Protein AF-A0A914KPR6-F1 (afdb_monomer)

Radius of gyration: 36.71 Å; Cα contacts (8 Å, |Δi|>4): 238; chains: 1; bounding box: 78×102×86 Å

Sequence (301 aa):
MEEINKNRKNERRVVECFDTSHNSSPSKQQTKNNLSINSSHLHKHRPQLLPTFDGILQQLFSLYTRHLLVDFYPLFILLPILLTIFLGFGFIWIEKLTILDAKLLYTPKSAFSWKEEEIFSKLWPIRPNEFVPERTFQWERFVYLIINGREKQGGILPNILEEDYLEQIEFLENDIPSRVVTKLLKGWREEILINKLKLNGTKIEGFGRDGLLRFEDICLNWNGICYRQTGIIQLLKRRHELQSQGIEVTFPRANTRGNPIYLAFNIGGVSTFAPINDTIKASLFSRYSFDFNMDYCISVL

Secondary structure (DSSP, 8-state):
----------------------------------------------------THHHHHHHHHHHIIIIITTTHHHHHHHHHHHHHHHHGGGGG-S-S----HHHHHS-TT-HHHHHHHHHHHHS---TTB--GGG-S----EEEEEEEPPPBTTTBPP-TTSHHHHHHHHHHHHHHHHH-EEEPPHHHHHHHHHHHHHHHSS---STTSSSEEEHHHHB-EETTEEP-SHHHHHHHHTHHHHHHTT---BSSEE--SSSPEEGGGTEES-EE-TTT--BEEE-SEEEEEEEB--SS-----

Organism: Meloidogyne incognita (NCBI:txid6306)

Nearest PDB structures (foldseek):
  7rhr-assembly1_A  TM=3.862E-01  e=3.378E-01  Xenopus calcaratus
  6mg8-assembly1_A  TM=3.285E-01  e=2.133E+00  Mus musculus
  8esc-assembly1_E  TM=1.597E-01  e=7.131E+00  Saccharomyces cerevisiae
  7vvz-assembly1_E  TM=1.823E-01  e=8.628E+00  Saccharomyces cerevisiae S288C
  7yfp-assembly1_D  TM=1.186E-01  e=9.194E+00  Saccharomyces cerevisiae

pLDDT: mean 72.72, std 21.91, range [22.31, 95.5]

Solvent-accessible surface area (backbone atoms only — not comparable to full-atom values): 19251 Å² total; per-residue (Å²): 134,80,88,91,89,86,90,90,86,87,89,79,90,75,87,82,82,82,87,77,91,79,88,79,86,84,84,88,81,90,78,93,79,91,79,93,77,86,83,86,86,75,87,81,75,68,78,78,70,66,92,53,65,59,65,59,50,48,51,50,51,52,49,43,46,64,61,49,48,67,77,35,44,68,56,67,55,48,51,59,53,53,49,50,52,59,61,52,56,58,62,78,74,60,90,70,95,66,81,84,51,61,65,71,70,77,45,63,95,85,43,67,65,61,57,53,48,54,50,42,51,71,78,60,59,87,47,59,50,69,49,46,76,97,78,54,92,80,83,93,47,69,48,76,50,74,49,67,51,73,67,43,96,87,78,47,65,43,54,46,70,40,66,73,48,45,52,52,48,52,49,50,66,56,49,53,51,74,65,40,66,44,75,58,55,73,72,57,51,56,54,50,54,58,54,50,58,72,72,55,86,67,83,90,83,61,84,47,75,86,37,48,44,44,40,85,77,34,36,27,9,42,80,81,42,61,63,69,64,63,68,58,53,52,49,60,71,43,37,66,62,35,42,76,71,75,43,67,54,31,63,57,42,30,71,70,95,63,79,63,44,64,44,60,74,36,42,37,74,67,41,52,51,64,93,82,42,53,37,65,69,40,24,40,30,38,42,47,66,48,46,47,51,61,99,59,84,82,79,86,126

Foldseek 3Di:
DDDDDDDDDDDDDDDDDDDDDDDDDDDDDDDDDDDDDDDDDDDPPPPPPPPDCVVVVVVVVVVCCVPPCVVPVVCVVVVVVVVCVVVVVVVVPPPDPDDPDVCPVPADPPDCVVVVVVVCCVVPPQDLAADDPVPHDDAPDKDKDKDFADADPPRDTDFCLPLVNLVVVLVCLVVVQQPAKDAADPVVVVVVVVVVCVVPVDDPDDDCPVRIDGLLNWARHHNSHHDGCSVVSVCSNCQVVCVVVVQAQFPQWRCPVDDTHGVVQFFAPWDAPPPVGRGTDGTRMTMIMTGTRDPDDPDPD

InterPro domains:
  IPR051697 Patched domain-containing protein [PTHR10796] (53-279)

Structure (mmCIF, N/CA/C/O backbone):
data_AF-A0A914KPR6-F1
#
_entry.id   AF-A0A914KPR6-F1
#
loop_
_atom_site.group_PDB
_atom_site.id
_atom_site.type_symbol
_atom_site.label_atom_id
_atom_site.label_alt_id
_atom_site.label_comp_id
_atom_site.label_asym_id
_atom_site.label_entity_id
_atom_site.label_seq_id
_atom_site.pdbx_PDB_ins_code
_atom_site.Cartn_x
_atom_site.Cartn_y
_atom_site.Cartn_z
_atom_site.occupancy
_atom_site.B_iso_or_equiv
_atom_site.auth_seq_id
_atom_site.auth_comp_id
_atom_site.auth_asym_id
_atom_site.auth_atom_id
_atom_site.pdbx_PDB_model_num
ATOM 1 N N . MET A 1 1 ? -20.931 31.842 -34.841 1.00 38.22 1 MET A N 1
ATOM 2 C CA . MET A 1 1 ? -20.582 32.113 -33.431 1.00 38.22 1 MET A CA 1
ATOM 3 C C . MET A 1 1 ? -19.730 30.944 -32.960 1.00 38.22 1 MET A C 1
ATOM 5 O O . MET A 1 1 ? -20.259 29.992 -32.414 1.00 38.22 1 MET A O 1
ATOM 9 N N . GLU A 1 2 ? -18.488 30.771 -33.394 1.00 30.53 2 GLU A N 1
ATOM 10 C CA . GLU A 1 2 ? -17.344 31.694 -33.374 1.00 30.53 2 GLU A CA 1
ATOM 11 C C . GLU A 1 2 ? -17.004 32.217 -31.970 1.00 30.53 2 GLU A C 1
ATOM 13 O O . GLU A 1 2 ? -17.804 32.916 -31.359 1.00 30.53 2 GLU A O 1
ATOM 18 N N . GLU A 1 3 ? -15.802 31.809 -31.544 1.00 29.91 3 GLU A N 1
ATOM 19 C CA . GLU A 1 3 ? -14.954 32.261 -30.434 1.00 29.91 3 GLU A CA 1
ATOM 20 C C . GLU A 1 3 ? -15.456 32.115 -28.985 1.00 29.91 3 GLU A C 1
ATOM 22 O O . GLU A 1 3 ? -16.403 32.745 -28.538 1.00 29.91 3 GLU A O 1
ATOM 27 N N . ILE A 1 4 ? -14.712 31.349 -28.178 1.00 33.66 4 ILE A N 1
ATOM 28 C CA . ILE A 1 4 ? -13.664 31.889 -27.288 1.00 33.66 4 ILE A CA 1
ATOM 29 C C . ILE A 1 4 ? -12.975 30.694 -26.612 1.00 33.66 4 ILE A C 1
ATOM 31 O O . ILE A 1 4 ? -13.530 30.006 -25.760 1.00 33.66 4 ILE A O 1
ATOM 35 N N . ASN A 1 5 ? -11.730 30.450 -27.016 1.00 32.16 5 ASN A N 1
ATOM 36 C CA . ASN A 1 5 ? -10.823 29.481 -26.417 1.00 32.16 5 ASN A CA 1
ATOM 37 C C . ASN A 1 5 ? -9.488 30.188 -26.158 1.00 32.16 5 ASN A C 1
ATOM 39 O O . ASN A 1 5 ? -8.655 30.279 -27.056 1.00 32.16 5 ASN A O 1
ATOM 43 N N . LYS A 1 6 ? -9.309 30.750 -24.956 1.00 31.14 6 LYS A N 1
ATOM 44 C CA . LYS A 1 6 ? -7.997 31.083 -24.369 1.00 31.14 6 LYS A CA 1
ATOM 45 C C . LYS A 1 6 ? -8.188 31.696 -22.987 1.00 31.14 6 LYS A C 1
ATOM 47 O O . LYS A 1 6 ? -8.696 32.804 -22.885 1.00 31.14 6 LYS A O 1
ATOM 52 N N . ASN A 1 7 ? -7.764 30.986 -21.942 1.00 27.44 7 ASN A N 1
ATOM 53 C CA . ASN A 1 7 ? -6.980 31.525 -20.821 1.00 27.44 7 ASN A CA 1
ATOM 54 C C . ASN A 1 7 ? -6.988 30.550 -19.643 1.00 27.44 7 ASN A C 1
ATOM 56 O O . ASN A 1 7 ? -8.006 30.391 -18.978 1.00 27.44 7 ASN A O 1
ATOM 60 N N . ARG A 1 8 ? -5.820 29.967 -19.354 1.00 28.80 8 ARG A N 1
ATOM 61 C CA . ARG A 1 8 ? -5.141 30.008 -18.042 1.00 28.80 8 ARG A CA 1
ATOM 62 C C . ARG A 1 8 ? -4.048 28.943 -18.005 1.00 28.80 8 ARG A C 1
ATOM 64 O O . ARG A 1 8 ? -4.285 27.777 -17.714 1.00 28.80 8 ARG A O 1
ATOM 71 N N . LYS A 1 9 ? -2.823 29.381 -18.282 1.00 27.12 9 LYS A N 1
ATOM 72 C CA . LYS A 1 9 ? -1.596 28.666 -17.943 1.00 27.12 9 LYS A CA 1
ATOM 73 C C . LYS A 1 9 ? -0.608 29.719 -17.458 1.00 27.12 9 LYS A C 1
ATOM 75 O O . LYS A 1 9 ? -0.157 30.515 -18.272 1.00 27.12 9 LYS A O 1
ATOM 80 N N . ASN A 1 10 ? -0.393 29.773 -16.145 1.00 27.17 10 ASN A N 1
ATOM 81 C CA . ASN A 1 10 ? 0.874 30.080 -15.470 1.00 27.17 10 ASN A CA 1
ATOM 82 C C . ASN A 1 10 ? 0.622 30.650 -14.075 1.00 27.17 10 ASN A C 1
ATOM 84 O O . ASN A 1 10 ? 0.302 31.821 -13.919 1.00 27.17 10 ASN A O 1
ATOM 88 N N . GLU A 1 11 ? 0.872 29.822 -13.068 1.00 28.17 11 GLU A N 1
ATOM 89 C CA . GLU A 1 11 ? 1.274 30.289 -11.748 1.00 28.17 11 GLU A CA 1
ATOM 90 C C . GLU A 1 11 ? 2.247 29.254 -11.173 1.00 28.17 11 GLU A C 1
ATOM 92 O O . GLU A 1 11 ? 1.863 28.172 -10.734 1.00 28.17 11 GLU A O 1
ATOM 97 N N . ARG A 1 12 ? 3.544 29.557 -11.230 1.00 29.41 12 ARG A N 1
ATOM 98 C CA . ARG A 1 12 ? 4.517 29.012 -10.286 1.00 29.41 12 ARG A CA 1
ATOM 99 C C . ARG A 1 12 ? 5.487 30.128 -9.927 1.00 29.41 12 ARG A C 1
ATOM 101 O O . ARG A 1 12 ? 6.308 30.540 -10.740 1.00 29.41 12 ARG A O 1
ATOM 108 N N . ARG A 1 13 ? 5.300 30.621 -8.702 1.00 25.19 13 ARG A N 1
ATOM 109 C CA . ARG A 1 13 ? 6.186 31.520 -7.967 1.00 25.19 13 ARG A CA 1
ATOM 110 C C . ARG A 1 13 ? 7.571 30.889 -7.861 1.00 25.19 13 ARG A C 1
ATOM 112 O O . ARG A 1 13 ? 7.686 29.748 -7.418 1.00 25.19 13 ARG A O 1
ATOM 119 N N . VAL A 1 14 ? 8.596 31.664 -8.181 1.00 30.41 14 VAL A N 1
ATOM 120 C CA . VAL A 1 14 ? 9.920 31.523 -7.579 1.00 30.41 14 VAL A CA 1
ATOM 121 C C . VAL A 1 14 ? 10.205 32.843 -6.877 1.00 30.41 14 VAL A C 1
ATOM 123 O O . VAL A 1 14 ? 9.932 33.913 -7.410 1.00 30.41 14 VAL A O 1
ATOM 126 N N . VAL A 1 15 ? 10.635 32.703 -5.632 1.00 30.23 15 VAL A N 1
ATOM 127 C CA . VAL A 1 15 ? 10.905 33.739 -4.641 1.00 30.23 15 VAL A CA 1
ATOM 128 C C . VAL A 1 15 ? 12.118 34.569 -5.069 1.00 30.23 15 VAL A C 1
ATOM 130 O O . VAL A 1 15 ? 13.176 34.009 -5.347 1.00 30.23 15 VAL A O 1
ATOM 133 N N . GLU A 1 16 ? 11.953 35.891 -5.101 1.00 24.84 16 GLU A N 1
ATOM 134 C CA . GLU A 1 16 ? 13.038 36.876 -5.111 1.00 24.84 16 GLU A CA 1
ATOM 135 C C . GLU A 1 16 ? 13.621 37.048 -3.701 1.00 24.84 16 GLU A C 1
ATOM 137 O O . GLU A 1 16 ? 12.885 37.071 -2.712 1.00 24.84 16 GLU A O 1
ATOM 142 N N . CYS A 1 17 ? 14.935 37.260 -3.622 1.00 26.53 17 CYS A N 1
ATOM 143 C CA . CYS A 1 17 ? 15.569 37.945 -2.500 1.00 26.53 17 CYS A CA 1
ATOM 144 C C . CYS A 1 17 ? 16.011 39.345 -2.959 1.00 26.53 17 CYS A C 1
ATOM 146 O O . CYS A 1 17 ? 16.909 39.461 -3.789 1.00 26.53 17 CYS A O 1
ATOM 148 N N . PHE A 1 18 ? 15.301 40.349 -2.428 1.00 26.41 18 PHE A N 1
ATOM 149 C CA . PHE A 1 18 ? 15.701 41.702 -1.986 1.00 26.41 18 PHE A CA 1
ATOM 150 C C . PHE A 1 18 ? 17.052 42.263 -2.488 1.00 26.41 18 PHE A C 1
ATOM 152 O O . PHE A 1 18 ? 18.101 41.683 -2.225 1.00 26.41 18 PHE A O 1
ATOM 159 N N . ASP A 1 19 ? 17.026 43.355 -3.270 1.00 26.80 19 ASP A N 1
ATOM 160 C CA . ASP A 1 19 ? 17.119 44.790 -2.866 1.00 26.80 19 ASP A CA 1
ATOM 161 C C . ASP A 1 19 ? 18.589 45.270 -2.867 1.00 26.80 19 ASP A C 1
ATOM 163 O O . ASP A 1 19 ? 19.482 44.546 -2.455 1.00 26.80 19 ASP A O 1
ATOM 167 N N . THR A 1 20 ? 18.988 46.441 -3.367 1.00 27.84 20 THR A N 1
ATOM 168 C CA . THR A 1 20 ? 18.330 47.750 -3.456 1.00 27.84 20 THR A CA 1
ATOM 169 C C . THR A 1 20 ? 19.022 48.627 -4.517 1.00 27.84 20 THR A C 1
ATOM 171 O O . THR A 1 20 ? 20.247 48.615 -4.590 1.00 27.84 20 THR A O 1
ATOM 174 N N . SER A 1 21 ? 18.205 49.417 -5.235 1.00 25.38 21 SER A N 1
ATOM 175 C CA . SER A 1 21 ? 18.345 50.862 -5.550 1.00 25.38 21 SER A CA 1
ATOM 176 C C . SER A 1 21 ? 19.636 51.398 -6.230 1.00 25.38 21 SER A C 1
ATOM 178 O O . SER A 1 21 ? 20.745 50.981 -5.951 1.00 25.38 21 SER A O 1
ATOM 180 N N . HIS A 1 22 ? 19.633 52.366 -7.155 1.00 27.25 22 HIS A N 1
ATOM 181 C CA . HIS A 1 22 ? 18.670 53.390 -7.566 1.00 27.25 22 HIS A CA 1
ATOM 182 C C . HIS A 1 22 ? 19.015 53.861 -9.005 1.00 27.25 22 HIS A C 1
ATOM 184 O O . HIS A 1 22 ? 20.189 53.989 -9.338 1.00 27.25 22 HIS A O 1
ATOM 190 N N . ASN A 1 23 ? 17.973 54.121 -9.812 1.00 25.48 23 ASN A N 1
ATOM 191 C CA . ASN A 1 23 ? 17.745 55.211 -10.793 1.00 25.48 23 ASN A CA 1
ATOM 192 C C . ASN A 1 23 ? 18.972 56.009 -11.307 1.00 25.48 23 ASN A C 1
ATOM 194 O O . ASN A 1 23 ? 19.777 56.477 -10.519 1.00 25.48 23 ASN A O 1
ATOM 198 N N . SER A 1 24 ? 19.141 56.338 -12.592 1.00 25.48 24 SER A N 1
ATOM 199 C CA . SER A 1 24 ? 18.170 56.910 -13.540 1.00 25.48 24 SER A CA 1
ATOM 200 C C . SER A 1 24 ? 18.800 57.056 -14.941 1.00 25.48 24 SER A C 1
ATOM 202 O O . SER A 1 24 ? 19.953 57.464 -15.060 1.00 25.48 24 SER A O 1
ATOM 204 N N . SER A 1 25 ? 18.018 56.821 -16.000 1.00 22.38 25 SER A N 1
ATOM 205 C CA . SER A 1 25 ? 18.241 57.331 -17.375 1.00 22.38 25 SER A CA 1
ATOM 206 C C . SER A 1 25 ? 18.148 58.884 -17.422 1.00 22.38 25 SER A C 1
ATOM 208 O O . SER A 1 25 ? 17.818 59.457 -16.384 1.00 22.38 25 SER A O 1
ATOM 210 N N . PRO A 1 26 ? 18.265 59.611 -18.567 1.00 34.97 26 PRO A N 1
ATOM 211 C CA . PRO A 1 26 ? 18.580 59.218 -19.951 1.00 34.97 26 PRO A CA 1
ATOM 212 C C . PRO A 1 26 ? 19.531 60.194 -20.715 1.00 34.97 26 PRO A C 1
ATOM 214 O O . PRO A 1 26 ? 19.924 61.253 -20.242 1.00 34.97 26 PRO A O 1
ATOM 217 N N . SER A 1 27 ? 19.724 59.883 -22.002 1.00 22.31 27 SER A N 1
ATOM 218 C CA . SER A 1 27 ? 19.726 60.820 -23.146 1.00 22.31 27 SER A CA 1
ATOM 219 C C . SER A 1 27 ? 21.049 61.251 -23.811 1.00 22.31 27 SER A C 1
ATOM 221 O O . SER A 1 27 ? 21.967 61.813 -23.231 1.00 22.31 27 SER A O 1
ATOM 223 N N . LYS A 1 28 ? 21.041 60.956 -25.119 1.00 30.98 28 LYS A N 1
ATOM 224 C CA . LYS A 1 28 ? 21.768 61.508 -26.269 1.00 30.98 28 LYS A CA 1
ATOM 225 C C . LYS A 1 28 ? 22.249 62.959 -26.112 1.00 30.98 28 LYS A C 1
ATOM 227 O O . LYS A 1 28 ? 21.432 63.814 -25.800 1.00 30.98 28 LYS A O 1
ATOM 232 N N . GLN A 1 29 ? 23.449 63.252 -26.621 1.00 26.41 29 GLN A N 1
ATOM 233 C CA . GLN A 1 29 ? 23.643 64.243 -27.695 1.00 26.41 29 GLN A CA 1
ATOM 234 C C . GLN A 1 29 ? 25.068 64.205 -28.270 1.00 26.41 29 GLN A C 1
ATOM 236 O O . GLN A 1 29 ? 26.051 63.993 -27.567 1.00 26.41 29 GLN A O 1
ATOM 241 N N . GLN A 1 30 ? 25.137 64.373 -29.591 1.00 32.12 30 GLN A N 1
ATOM 242 C CA . GLN A 1 30 ? 26.346 64.592 -30.378 1.00 32.12 30 GLN A CA 1
ATOM 243 C C . GLN A 1 30 ? 26.930 65.976 -30.087 1.00 32.12 30 GLN A C 1
ATOM 245 O O . GLN A 1 30 ? 26.189 66.949 -30.182 1.00 32.12 30 GLN A O 1
ATOM 250 N N . THR A 1 31 ? 28.257 66.076 -29.964 1.00 26.91 31 THR A N 1
ATOM 251 C CA . THR A 1 31 ? 28.977 67.299 -30.353 1.00 26.91 31 THR A CA 1
ATOM 252 C C . THR A 1 31 ? 30.364 66.942 -30.885 1.00 26.91 31 THR A C 1
ATOM 254 O O . THR A 1 31 ? 31.216 66.425 -30.166 1.00 26.91 31 THR A O 1
ATOM 257 N N . LYS A 1 32 ? 30.585 67.215 -32.177 1.00 34.78 32 LYS A N 1
ATOM 258 C CA . LYS A 1 32 ? 31.918 67.390 -32.769 1.00 34.78 32 LYS A CA 1
ATOM 259 C C . LYS A 1 32 ? 32.578 68.592 -32.100 1.00 34.78 32 LYS A C 1
ATOM 261 O O . LYS A 1 32 ? 31.932 69.625 -32.052 1.00 34.78 32 LYS A O 1
ATOM 266 N N . ASN A 1 33 ? 33.846 68.493 -31.708 1.00 28.58 33 ASN A N 1
ATOM 267 C CA . ASN A 1 33 ? 34.769 69.629 -31.674 1.00 28.58 33 ASN A CA 1
ATOM 268 C C . ASN A 1 33 ? 36.213 69.123 -31.792 1.00 28.58 33 ASN A C 1
ATOM 270 O O . ASN A 1 33 ? 36.625 68.207 -31.086 1.00 28.58 33 ASN A O 1
ATOM 274 N N . ASN A 1 34 ? 36.954 69.725 -32.720 1.00 37.44 34 ASN A N 1
ATOM 275 C CA . ASN A 1 34 ? 38.388 69.535 -32.905 1.00 37.44 34 ASN A CA 1
ATOM 276 C C . ASN A 1 34 ? 39.148 70.321 -31.829 1.00 37.44 34 ASN A C 1
ATOM 278 O O . ASN A 1 34 ? 38.878 71.508 -31.659 1.00 37.44 34 ASN A O 1
ATOM 282 N N . LEU A 1 35 ? 40.156 69.716 -31.198 1.00 28.25 35 LEU A N 1
ATOM 283 C CA . LEU A 1 35 ? 41.286 70.464 -30.648 1.00 28.25 35 LEU A CA 1
ATOM 284 C C . LEU A 1 35 ? 42.554 69.601 -30.664 1.00 28.25 35 LEU A C 1
ATOM 286 O O . LEU A 1 35 ? 42.587 68.492 -30.137 1.00 28.25 35 LEU A O 1
ATOM 290 N N . SER A 1 36 ? 43.588 70.133 -31.303 1.00 35.59 36 SER A N 1
ATOM 291 C CA . SER A 1 36 ? 44.950 69.613 -31.344 1.00 35.59 36 SER A CA 1
ATOM 292 C C . SER A 1 36 ? 45.648 69.794 -29.996 1.00 35.59 36 SER A C 1
ATOM 294 O O . SER A 1 36 ? 45.776 70.932 -29.544 1.00 35.59 36 SER A O 1
ATOM 296 N N . ILE A 1 37 ? 46.191 68.724 -29.410 1.00 31.34 37 ILE A N 1
ATOM 297 C CA . ILE A 1 37 ? 47.282 68.813 -28.430 1.00 31.34 37 ILE A CA 1
ATOM 298 C C . ILE A 1 37 ? 48.311 67.730 -28.755 1.00 31.34 37 ILE A C 1
ATOM 300 O O . ILE A 1 37 ? 48.004 66.541 -28.823 1.00 31.34 37 ILE A O 1
ATOM 304 N N . ASN A 1 38 ? 49.534 68.191 -28.997 1.00 30.81 38 ASN A N 1
ATOM 305 C CA . ASN A 1 38 ? 50.723 67.382 -29.193 1.00 30.81 38 ASN A CA 1
ATOM 306 C C . ASN A 1 38 ? 51.190 66.724 -27.888 1.00 30.81 38 ASN A C 1
ATOM 308 O O . ASN A 1 38 ? 51.070 67.289 -26.807 1.00 30.81 38 ASN A O 1
ATOM 312 N N . SER A 1 39 ? 51.928 65.636 -28.097 1.00 28.61 39 SER A N 1
ATOM 313 C CA . SER A 1 39 ? 53.088 65.203 -27.316 1.00 28.61 39 SER A CA 1
ATOM 314 C C . SER A 1 39 ? 52.883 64.102 -26.271 1.00 28.61 39 SER A C 1
ATOM 316 O O . SER A 1 39 ? 52.355 64.295 -25.184 1.00 28.61 39 SER A O 1
ATOM 318 N N . SER A 1 40 ? 53.518 62.979 -26.623 1.00 34.06 40 SER A N 1
ATOM 319 C CA . SER A 1 40 ? 54.434 62.185 -25.796 1.00 34.06 40 SER A CA 1
ATOM 320 C C . SER A 1 40 ? 53.893 61.369 -24.619 1.00 34.06 40 SER A C 1
ATOM 322 O O . SER A 1 40 ? 53.431 61.893 -23.616 1.00 34.06 40 SER A O 1
ATOM 324 N N . HIS A 1 41 ? 54.201 60.071 -24.716 1.00 39.91 41 HIS A N 1
ATOM 325 C CA . HIS A 1 41 ? 54.388 59.117 -23.623 1.00 39.91 41 HIS A CA 1
ATOM 326 C C . HIS A 1 41 ? 53.138 58.666 -22.857 1.00 39.91 41 HIS A C 1
ATOM 328 O O . HIS A 1 41 ? 52.866 59.098 -21.745 1.00 39.91 41 HIS A O 1
ATOM 334 N N . LEU A 1 42 ? 52.488 57.620 -23.374 1.00 36.69 42 LEU A N 1
ATOM 335 C CA . LEU A 1 42 ? 51.983 56.565 -22.498 1.00 36.69 42 LEU A CA 1
ATOM 336 C C . LEU A 1 42 ? 52.165 55.203 -23.165 1.00 36.69 42 LEU A C 1
ATOM 338 O O . LEU A 1 42 ? 51.670 54.941 -24.261 1.00 36.69 42 LEU A O 1
ATOM 342 N N . HIS A 1 43 ? 52.946 54.365 -22.485 1.00 42.22 43 HIS A N 1
ATOM 343 C 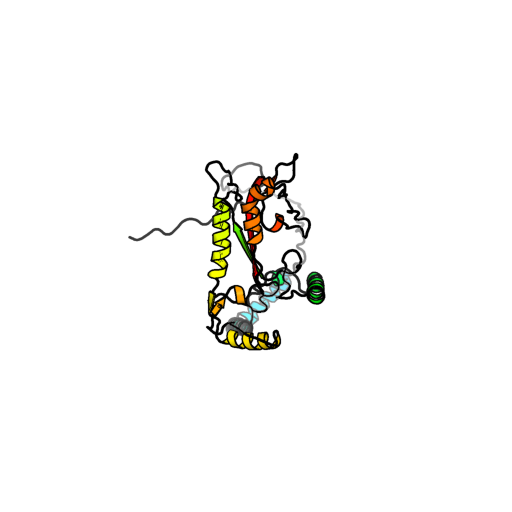CA . HIS A 1 43 ? 53.215 52.970 -22.795 1.00 42.22 43 HIS A CA 1
ATOM 344 C C . HIS A 1 43 ? 51.939 52.252 -23.245 1.00 42.22 43 HIS A C 1
ATOM 346 O O . HIS A 1 43 ? 51.066 51.929 -22.440 1.00 42.22 43 HIS A O 1
ATOM 352 N N . LYS A 1 44 ? 51.858 51.933 -24.539 1.00 40.47 44 LYS A N 1
ATOM 353 C CA . LYS A 1 44 ? 50.880 50.984 -25.067 1.00 40.47 44 LYS A CA 1
ATOM 354 C C . LYS A 1 44 ? 51.342 49.573 -24.710 1.00 40.47 44 LYS A C 1
ATOM 356 O O . LYS A 1 44 ? 51.774 48.816 -25.576 1.00 40.47 44 LYS A O 1
ATOM 361 N N . HIS A 1 45 ? 51.242 49.207 -23.434 1.00 42.69 45 HIS A N 1
ATOM 362 C CA . HIS A 1 45 ? 51.151 47.798 -23.077 1.00 42.69 45 HIS A CA 1
ATOM 363 C C . HIS A 1 45 ? 49.792 47.308 -23.573 1.00 42.69 45 HIS A C 1
ATOM 365 O O . HIS A 1 45 ? 48.778 47.405 -22.889 1.00 42.69 45 HIS A O 1
ATOM 371 N N . ARG A 1 46 ? 49.765 46.806 -24.816 1.00 46.53 46 ARG A N 1
ATOM 372 C CA . ARG A 1 46 ? 48.735 45.842 -25.198 1.00 46.53 46 ARG A CA 1
ATOM 373 C C . ARG A 1 46 ? 48.836 44.706 -24.176 1.00 46.53 46 ARG A C 1
ATOM 375 O O . ARG A 1 46 ? 49.941 44.169 -24.051 1.00 46.53 46 ARG A O 1
ATOM 382 N N . PRO A 1 47 ? 47.763 44.337 -23.452 1.00 48.41 47 PRO A N 1
ATOM 383 C CA . PRO A 1 47 ? 47.771 43.050 -22.782 1.00 48.41 47 PRO A CA 1
ATOM 384 C C . PRO A 1 47 ? 48.075 42.028 -23.874 1.00 48.41 47 PRO A C 1
ATOM 386 O O . PRO A 1 47 ? 47.424 42.018 -24.923 1.00 48.41 47 PRO A O 1
ATOM 389 N N . GLN A 1 48 ? 49.160 41.282 -23.689 1.00 54.94 48 GLN A N 1
ATOM 390 C CA . GLN A 1 48 ? 49.506 40.178 -24.563 1.00 54.94 48 GLN A CA 1
ATOM 391 C C . GLN A 1 48 ? 48.344 39.199 -24.447 1.00 54.94 48 GLN A C 1
ATOM 393 O O . GLN A 1 48 ? 48.211 38.491 -23.452 1.00 54.94 48 GLN A O 1
ATOM 398 N N . LEU A 1 49 ? 47.439 39.262 -25.424 1.00 59.69 49 LEU A N 1
ATOM 399 C CA . LEU A 1 49 ? 46.414 38.258 -25.615 1.00 59.69 49 LEU A CA 1
ATOM 400 C C . LEU A 1 49 ? 47.189 36.946 -25.719 1.00 59.69 49 LEU A C 1
ATOM 402 O O . LEU A 1 49 ? 48.063 36.830 -26.583 1.00 59.69 49 LEU A O 1
ATOM 406 N N . LEU A 1 50 ? 46.946 36.038 -24.768 1.00 60.72 50 LEU A N 1
ATOM 407 C CA . LEU A 1 50 ? 47.506 34.685 -24.742 1.00 60.72 50 LEU A CA 1
ATOM 408 C C . LEU A 1 50 ? 47.551 34.142 -26.178 1.00 60.72 50 LEU A C 1
ATOM 410 O O . LEU A 1 50 ? 46.598 34.427 -26.912 1.00 60.72 50 LEU A O 1
ATOM 414 N N . PRO A 1 51 ? 48.608 33.413 -26.600 1.00 60.62 51 PRO A N 1
ATOM 415 C CA . PRO A 1 51 ? 48.661 32.818 -27.931 1.00 60.62 51 PRO A CA 1
ATOM 416 C C . PRO A 1 51 ? 47.415 31.956 -28.088 1.00 60.62 51 PRO A C 1
ATOM 418 O O . PRO A 1 51 ? 47.281 30.876 -27.517 1.00 60.62 51 PRO A O 1
ATOM 421 N N . THR A 1 52 ? 46.433 32.532 -28.757 1.00 66.50 52 THR A N 1
ATOM 422 C CA . THR A 1 52 ? 45.078 32.026 -28.791 1.00 66.50 52 THR A CA 1
ATOM 423 C C . THR A 1 52 ? 45.095 31.003 -29.905 1.00 66.50 52 THR A C 1
ATOM 425 O O . THR A 1 52 ? 45.568 31.276 -31.013 1.00 66.50 52 THR A O 1
ATOM 428 N N . PHE A 1 53 ? 44.611 29.797 -29.608 1.00 73.81 53 PHE A N 1
ATOM 429 C CA . PHE A 1 53 ? 44.457 28.730 -30.601 1.00 73.81 53 PHE A CA 1
ATOM 430 C C . PHE A 1 53 ? 43.650 29.185 -31.830 1.00 73.81 53 PHE A C 1
ATOM 432 O O . PHE A 1 53 ? 43.706 28.529 -32.867 1.00 73.81 53 PHE A O 1
ATOM 439 N N . ASP A 1 54 ? 42.965 30.326 -31.735 1.00 76.44 54 ASP A N 1
ATOM 440 C CA . ASP A 1 54 ? 42.272 31.058 -32.789 1.00 76.44 54 ASP A CA 1
ATOM 441 C C . ASP A 1 54 ? 43.045 31.136 -34.103 1.00 76.44 54 ASP A C 1
ATOM 443 O O . ASP A 1 54 ? 42.451 30.904 -35.147 1.00 76.44 54 ASP A O 1
ATOM 447 N N . GLY A 1 55 ? 44.358 31.390 -34.093 1.00 78.31 55 GLY A N 1
ATOM 448 C CA . GLY A 1 55 ? 45.129 31.463 -35.342 1.00 78.31 55 GLY A CA 1
ATOM 449 C C . GLY A 1 55 ? 45.207 30.119 -36.077 1.00 78.31 55 GLY A C 1
ATOM 450 O O . GLY A 1 55 ? 45.048 30.052 -37.296 1.00 78.31 55 GLY A O 1
ATOM 451 N N . ILE A 1 56 ? 45.394 29.033 -35.323 1.00 83.00 56 ILE A N 1
ATOM 452 C CA . ILE A 1 56 ? 45.481 27.663 -35.851 1.00 83.00 56 ILE A CA 1
ATOM 453 C C . ILE A 1 56 ? 44.089 27.181 -36.269 1.00 83.00 56 ILE A C 1
ATOM 455 O O . ILE A 1 56 ? 43.918 26.641 -37.359 1.00 83.00 56 ILE A O 1
ATOM 459 N N . LEU A 1 57 ? 43.076 27.434 -35.439 1.00 85.81 57 LEU A N 1
ATOM 460 C CA . LEU A 1 57 ? 41.677 27.141 -35.745 1.00 85.81 57 LEU A CA 1
ATOM 461 C C . LEU A 1 57 ? 41.211 27.902 -36.988 1.00 85.81 57 LEU A C 1
ATOM 463 O O . LEU A 1 57 ? 40.587 27.309 -37.859 1.00 85.81 57 LEU A O 1
ATOM 467 N N . GLN A 1 58 ? 41.561 29.181 -37.130 1.00 85.44 58 GLN A N 1
ATOM 468 C CA . GLN A 1 58 ? 41.225 29.985 -38.304 1.00 85.44 58 GLN A CA 1
ATOM 469 C C . GLN A 1 58 ? 41.878 29.430 -39.571 1.00 85.44 58 GLN A C 1
ATOM 471 O O . GLN A 1 58 ? 41.234 29.376 -40.618 1.00 85.44 58 GLN A O 1
ATOM 476 N N . GLN A 1 59 ? 43.130 28.980 -39.498 1.00 83.44 59 GLN A N 1
ATOM 477 C CA . GLN A 1 59 ? 43.793 28.324 -40.627 1.00 83.44 59 GLN A CA 1
ATOM 478 C C . GLN A 1 59 ? 43.133 26.985 -40.975 1.00 83.44 59 GLN A C 1
ATOM 480 O O . GLN A 1 59 ? 42.868 26.727 -42.145 1.00 83.44 59 GLN A O 1
ATOM 485 N N . LEU A 1 60 ? 42.776 26.172 -39.979 1.00 85.31 60 LEU A N 1
ATOM 486 C CA . LEU A 1 60 ? 42.083 24.900 -40.195 1.00 85.31 60 LEU A CA 1
ATOM 487 C C . LEU A 1 60 ? 40.678 25.093 -40.773 1.00 85.31 60 LEU A C 1
ATOM 489 O O . LEU A 1 60 ? 40.322 24.427 -41.741 1.00 85.31 60 LEU A O 1
ATOM 493 N N . PHE A 1 61 ? 39.894 26.029 -40.238 1.00 87.44 61 PHE A N 1
ATOM 494 C CA . PHE A 1 61 ? 38.554 26.324 -40.741 1.00 87.44 61 PHE A CA 1
ATOM 495 C C . PHE A 1 61 ? 38.584 26.997 -42.109 1.00 87.44 61 PHE A C 1
ATOM 497 O O . PHE A 1 61 ? 37.748 26.682 -42.954 1.00 87.44 61 PHE A O 1
ATOM 504 N N . SER A 1 62 ? 39.535 27.897 -42.368 1.00 84.31 62 SER A N 1
ATOM 505 C CA . SER A 1 62 ? 39.696 28.494 -43.701 1.00 84.31 62 SER A CA 1
ATOM 506 C C . SER A 1 62 ? 40.144 27.467 -44.744 1.00 84.31 62 SER A C 1
ATOM 508 O O . SER A 1 62 ? 39.659 27.498 -45.871 1.00 84.31 62 SER A O 1
ATOM 510 N N . LEU A 1 63 ? 40.994 26.505 -44.375 1.00 81.69 63 LEU A N 1
ATOM 511 C CA . LEU A 1 63 ? 41.383 25.397 -45.249 1.00 81.69 63 LEU A CA 1
ATOM 512 C C . LEU A 1 63 ? 40.218 24.423 -45.486 1.00 81.69 63 LEU A C 1
ATOM 514 O O . LEU A 1 63 ? 39.937 24.071 -46.631 1.00 81.69 63 LEU A O 1
ATOM 518 N N . TYR A 1 64 ? 39.489 24.062 -44.428 1.00 82.12 64 TYR A N 1
ATOM 519 C CA . TYR A 1 64 ? 38.280 23.238 -44.487 1.00 82.12 64 TYR A CA 1
ATOM 520 C C . TYR A 1 64 ? 37.200 23.860 -45.380 1.00 82.12 64 TYR A C 1
ATOM 522 O O . TYR A 1 64 ? 36.673 23.207 -46.277 1.00 82.12 64 TYR A O 1
ATOM 530 N N . THR A 1 65 ? 36.897 25.144 -45.186 1.00 82.25 65 THR A N 1
ATOM 531 C CA . THR A 1 65 ? 35.888 25.846 -45.992 1.00 82.25 65 THR A CA 1
ATOM 532 C C . THR A 1 65 ? 36.326 26.006 -47.441 1.00 82.25 65 THR A C 1
ATOM 534 O O . THR A 1 65 ? 35.520 25.779 -48.339 1.00 82.25 65 THR A O 1
ATOM 537 N N . ARG A 1 66 ? 37.599 26.337 -47.688 1.00 79.44 66 ARG A N 1
ATOM 538 C CA . ARG A 1 66 ? 38.098 26.578 -49.043 1.00 79.44 66 ARG A CA 1
ATOM 539 C C . ARG A 1 66 ? 38.206 25.309 -49.891 1.00 79.44 66 ARG A C 1
ATOM 541 O O . ARG A 1 66 ? 37.948 25.410 -51.078 1.00 79.44 66 ARG A O 1
ATOM 548 N N . HIS A 1 67 ? 38.602 24.167 -49.320 1.00 74.38 67 HIS A N 1
ATOM 549 C CA . HIS A 1 67 ? 38.819 22.921 -50.082 1.00 74.38 67 HIS A CA 1
ATOM 550 C C . HIS A 1 67 ? 37.704 21.877 -49.923 1.00 74.38 67 HIS A C 1
ATOM 552 O O . HIS A 1 67 ? 37.446 21.121 -50.850 1.00 74.38 67 HIS A O 1
ATOM 558 N N . LEU A 1 68 ? 37.052 21.782 -48.759 1.00 69.88 68 LEU A N 1
ATOM 559 C CA . LEU A 1 68 ? 36.065 20.723 -48.504 1.00 69.88 68 LEU A CA 1
ATOM 560 C C . LEU A 1 68 ? 34.625 21.200 -48.737 1.00 69.88 68 LEU A C 1
ATOM 562 O O . LEU A 1 68 ? 33.811 20.461 -49.280 1.00 69.88 68 LEU A O 1
ATOM 566 N N . LEU A 1 69 ? 34.299 22.430 -48.326 1.00 72.56 69 LEU A N 1
ATOM 567 C CA . LEU A 1 69 ? 32.919 22.928 -48.351 1.00 72.56 69 LEU A CA 1
ATOM 568 C C . LEU A 1 69 ? 32.479 23.416 -49.741 1.00 72.56 69 LEU A C 1
ATOM 570 O O . LEU A 1 69 ? 31.337 23.193 -50.134 1.00 72.56 69 LEU A O 1
ATOM 574 N N . VAL A 1 70 ? 33.373 24.094 -50.468 1.00 69.50 70 VAL A N 1
ATOM 575 C CA . VAL A 1 70 ? 33.069 24.687 -51.782 1.00 69.50 70 VAL A CA 1
ATOM 576 C C . VAL A 1 70 ? 33.126 23.638 -52.895 1.00 69.50 70 VAL A C 1
ATOM 578 O O . VAL A 1 70 ? 32.188 23.547 -53.683 1.00 69.50 70 VAL A O 1
ATOM 581 N N . ASP A 1 71 ? 34.167 22.802 -52.918 1.00 74.06 71 ASP A N 1
ATOM 582 C CA . ASP A 1 71 ? 34.382 21.834 -54.004 1.00 74.06 71 ASP A CA 1
ATOM 583 C C . ASP A 1 71 ? 33.526 20.558 -53.853 1.00 74.06 71 ASP A C 1
ATOM 585 O O . ASP A 1 71 ? 33.141 19.945 -54.848 1.00 74.06 71 ASP A O 1
ATOM 589 N N . PHE A 1 72 ? 33.157 20.177 -52.619 1.00 76.00 72 PHE A N 1
ATOM 590 C CA . PHE A 1 72 ? 32.371 18.967 -52.313 1.00 76.00 72 PHE A CA 1
ATOM 591 C C . PHE A 1 72 ? 31.042 19.264 -51.595 1.00 76.00 72 PHE A C 1
ATOM 593 O O . PHE A 1 72 ? 30.546 18.452 -50.809 1.00 76.00 72 PHE A O 1
ATOM 600 N N . TYR A 1 73 ? 30.415 20.403 -51.906 1.00 77.81 73 TYR A N 1
ATOM 601 C CA . TYR A 1 73 ? 29.114 20.819 -51.364 1.00 77.81 73 TYR A CA 1
ATOM 602 C C . TYR A 1 73 ? 28.020 19.721 -51.326 1.00 77.81 73 TYR A C 1
ATOM 604 O O . TYR A 1 73 ? 27.397 19.547 -50.275 1.00 77.81 73 TYR A O 1
ATOM 612 N N . PRO A 1 74 ? 27.776 18.921 -52.392 1.00 81.25 74 PRO A N 1
ATOM 613 C CA . PRO A 1 74 ? 26.752 17.874 -52.336 1.00 81.25 74 PRO A CA 1
ATOM 614 C C . PRO A 1 74 ? 27.107 16.734 -51.371 1.00 81.25 74 PRO A C 1
ATOM 616 O O . PRO A 1 74 ? 26.216 16.192 -50.719 1.00 81.25 74 PRO A O 1
ATOM 619 N N . LEU A 1 75 ? 28.392 16.395 -51.223 1.00 83.81 75 LEU A N 1
ATOM 620 C CA . LEU A 1 75 ? 28.852 15.390 -50.259 1.00 83.81 75 LEU A CA 1
ATOM 621 C C . LEU A 1 75 ? 28.618 15.879 -48.823 1.00 83.81 75 LEU A C 1
ATOM 623 O O . LEU A 1 75 ? 28.176 15.109 -47.976 1.00 83.81 75 LEU A O 1
ATOM 627 N N . PHE A 1 76 ? 28.853 17.169 -48.569 1.00 84.12 76 PHE A N 1
ATOM 628 C CA . PHE A 1 76 ? 28.639 17.793 -47.263 1.00 8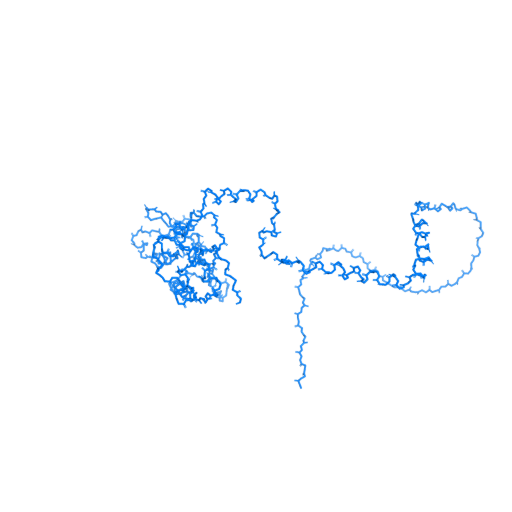4.12 76 PHE A CA 1
ATOM 629 C C . PHE A 1 76 ? 27.167 17.786 -46.821 1.00 84.12 76 PHE A C 1
ATOM 631 O O . PHE A 1 76 ? 26.899 17.752 -45.625 1.00 84.12 76 PHE A O 1
ATOM 638 N N . ILE A 1 77 ? 26.213 17.770 -47.758 1.00 86.81 77 ILE A N 1
ATOM 639 C CA . ILE A 1 77 ? 24.775 17.662 -47.454 1.00 86.81 77 ILE A CA 1
ATOM 640 C C . ILE A 1 77 ? 24.327 16.201 -47.377 1.00 86.81 77 ILE A C 1
ATOM 642 O O . ILE A 1 77 ? 23.612 15.819 -46.452 1.00 86.81 77 ILE A O 1
ATOM 646 N N . LEU A 1 78 ? 24.746 15.365 -48.329 1.00 91.12 78 LEU A N 1
ATOM 647 C CA . LEU A 1 78 ? 24.315 13.968 -48.393 1.00 91.12 78 LEU A CA 1
ATOM 648 C C . LEU A 1 78 ? 24.876 13.130 -47.243 1.00 91.12 78 LEU A C 1
ATOM 650 O O . LEU A 1 78 ? 24.168 12.279 -46.711 1.00 91.12 78 LEU A O 1
ATOM 654 N N . LEU A 1 79 ? 26.117 13.380 -46.830 1.00 90.75 79 LEU A N 1
ATOM 655 C CA . LEU A 1 79 ? 26.781 12.626 -45.770 1.00 90.75 79 LEU A CA 1
ATOM 656 C C . LEU A 1 79 ? 26.071 12.731 -44.409 1.00 90.75 79 LEU A C 1
ATOM 658 O O . LEU A 1 79 ? 25.777 11.679 -43.843 1.00 90.75 79 LEU A O 1
ATOM 662 N N . PRO A 1 80 ? 25.741 13.920 -43.863 1.00 92.81 80 PRO A N 1
ATOM 663 C CA . PRO A 1 80 ? 25.012 14.004 -42.602 1.00 92.81 80 PRO A CA 1
ATOM 664 C C . PRO A 1 80 ? 23.587 13.455 -42.712 1.00 92.81 80 PRO A C 1
ATOM 666 O O . PRO A 1 80 ? 23.110 12.883 -41.742 1.00 92.81 80 PRO A O 1
ATOM 669 N N . ILE A 1 81 ? 22.920 13.555 -43.870 1.00 94.81 81 ILE A N 1
ATOM 670 C CA . ILE A 1 81 ? 21.586 12.957 -44.074 1.00 94.81 81 ILE A CA 1
ATOM 671 C C . ILE A 1 81 ? 21.667 11.426 -44.068 1.00 94.81 81 ILE A C 1
ATOM 673 O O . ILE A 1 81 ? 20.868 10.751 -43.427 1.00 94.81 81 ILE A O 1
ATOM 677 N N . LEU A 1 82 ? 22.648 10.854 -44.760 1.00 95.19 82 LEU A N 1
ATOM 678 C CA . LEU A 1 82 ? 22.830 9.407 -44.790 1.00 95.19 82 LEU A CA 1
ATOM 679 C C . LEU A 1 82 ? 23.275 8.879 -43.420 1.00 95.19 82 LEU A C 1
ATOM 681 O O . LEU A 1 82 ? 22.810 7.830 -42.982 1.00 95.19 82 LEU A O 1
ATOM 685 N N . LEU A 1 83 ? 24.104 9.645 -42.708 1.00 94.88 83 LEU A N 1
ATOM 686 C CA . LEU A 1 83 ? 24.517 9.344 -41.342 1.00 94.88 83 LEU A CA 1
ATOM 687 C C . LEU A 1 83 ? 23.343 9.417 -40.356 1.00 94.88 83 LEU A C 1
ATOM 689 O O . LEU A 1 83 ? 23.231 8.547 -39.496 1.00 94.88 83 LEU A O 1
ATOM 693 N N . THR A 1 84 ? 22.446 10.402 -40.473 1.00 95.38 84 THR A N 1
ATOM 694 C CA . THR A 1 84 ? 21.264 10.496 -39.600 1.00 95.38 84 THR A CA 1
ATOM 695 C C . THR A 1 84 ? 20.268 9.379 -39.878 1.00 95.38 84 THR A C 1
ATOM 697 O O . THR A 1 84 ? 19.718 8.832 -38.928 1.00 95.38 84 THR A O 1
ATOM 700 N N . ILE A 1 85 ? 20.077 8.980 -41.139 1.00 95.50 85 ILE A N 1
ATOM 701 C CA . ILE A 1 85 ? 19.250 7.816 -41.496 1.00 95.50 85 ILE A CA 1
ATOM 702 C C . ILE A 1 85 ? 19.869 6.530 -40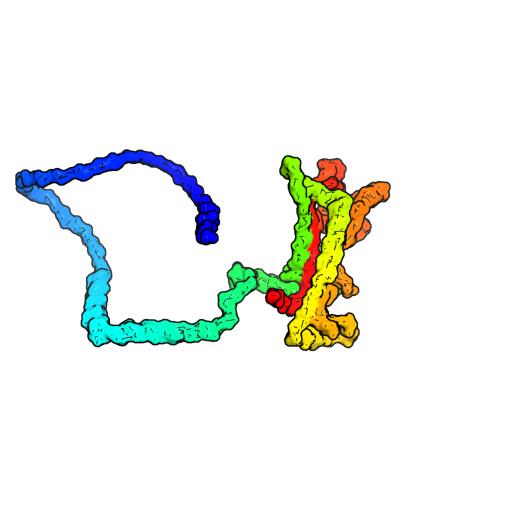.936 1.00 95.50 85 ILE A C 1
ATOM 704 O O . ILE A 1 85 ? 19.168 5.729 -40.319 1.00 95.50 85 ILE A O 1
ATOM 708 N N . PHE A 1 86 ? 21.182 6.349 -41.096 1.00 95.44 86 PHE A N 1
ATOM 709 C CA . PHE A 1 86 ? 21.899 5.180 -40.589 1.00 95.44 86 PHE A CA 1
ATOM 710 C C . PHE A 1 86 ? 21.831 5.078 -39.058 1.00 95.44 86 PHE A C 1
ATOM 712 O O . PHE A 1 86 ? 21.492 4.025 -38.525 1.00 95.44 86 PHE A O 1
ATOM 719 N N . LEU A 1 87 ? 22.084 6.176 -38.340 1.00 93.81 87 LEU A N 1
ATOM 720 C CA . LEU A 1 87 ? 21.966 6.219 -36.878 1.00 93.81 87 LEU A CA 1
ATOM 721 C C . LEU A 1 87 ? 20.502 6.115 -36.418 1.00 93.81 87 LEU A C 1
ATOM 723 O O . LEU A 1 87 ? 20.222 5.512 -35.384 1.00 93.81 87 LEU A O 1
ATOM 727 N N . GLY A 1 88 ? 19.563 6.646 -37.205 1.00 94.06 88 GLY A N 1
ATOM 728 C CA . GLY A 1 88 ? 18.125 6.560 -36.960 1.00 94.06 88 GLY A CA 1
ATOM 729 C C . GLY A 1 88 ? 17.573 5.138 -37.080 1.00 94.06 88 GLY A C 1
ATOM 730 O O . GLY A 1 88 ? 16.641 4.781 -36.362 1.00 94.06 88 GLY A O 1
ATOM 731 N N . PHE A 1 89 ? 18.185 4.288 -37.909 1.00 94.62 89 PHE A N 1
ATOM 732 C CA . PHE A 1 89 ? 17.813 2.875 -38.026 1.00 94.62 89 PHE A CA 1
ATOM 733 C C . PHE A 1 89 ? 17.935 2.121 -36.689 1.00 94.62 89 PHE A C 1
ATOM 735 O O . PHE A 1 89 ? 17.164 1.201 -36.423 1.00 94.62 89 PHE A O 1
ATOM 742 N N . GLY A 1 90 ? 18.834 2.559 -35.797 1.00 90.31 90 GLY A N 1
ATOM 743 C CA . GLY A 1 90 ? 19.002 1.980 -34.462 1.00 90.31 90 GLY A CA 1
ATOM 744 C C . GLY A 1 90 ? 17.751 2.057 -33.577 1.00 90.31 90 GLY A C 1
ATOM 745 O O . GLY A 1 90 ? 17.573 1.210 -32.704 1.00 90.31 90 GLY A O 1
ATOM 746 N N . PHE A 1 91 ? 16.837 3.003 -33.831 1.00 89.56 91 PHE A N 1
ATOM 747 C CA . PHE A 1 91 ? 15.578 3.098 -33.084 1.00 89.56 91 PHE A CA 1
ATOM 748 C C . PHE A 1 91 ? 14.620 1.933 -33.358 1.00 89.56 91 PHE A C 1
ATOM 750 O O . PHE A 1 91 ? 13.746 1.679 -32.538 1.00 89.56 91 PHE A O 1
ATOM 757 N N . ILE A 1 92 ? 14.782 1.185 -34.455 1.00 88.69 92 ILE A N 1
ATOM 758 C CA . ILE A 1 92 ? 13.943 0.007 -34.739 1.00 88.69 92 ILE A CA 1
ATOM 759 C C . ILE A 1 92 ? 14.196 -1.115 -33.717 1.00 88.69 92 ILE A C 1
ATOM 761 O O . ILE A 1 92 ? 13.293 -1.894 -33.426 1.00 88.69 92 ILE A O 1
ATOM 765 N N . TRP A 1 93 ? 15.392 -1.177 -33.122 1.00 87.19 93 TRP A N 1
ATOM 766 C CA . TRP A 1 93 ? 15.766 -2.211 -32.147 1.00 87.19 93 TRP A CA 1
ATOM 767 C C . TRP A 1 93 ? 15.535 -1.782 -30.687 1.00 87.19 93 TRP A C 1
ATOM 769 O O . TRP A 1 93 ? 15.941 -2.466 -29.750 1.00 87.19 93 TRP A O 1
ATOM 779 N N . ILE A 1 94 ? 14.894 -0.640 -30.434 1.00 84.75 94 ILE A N 1
ATOM 780 C CA . ILE A 1 94 ? 14.647 -0.221 -29.053 1.00 84.75 94 ILE A CA 1
ATOM 781 C C . ILE A 1 94 ? 13.365 -0.879 -28.516 1.00 84.75 94 ILE A C 1
ATOM 783 O O . ILE A 1 94 ? 12.250 -0.425 -28.743 1.00 84.75 94 ILE A O 1
ATOM 787 N N . GLU A 1 95 ? 13.516 -1.989 -27.792 1.00 77.62 95 GLU A N 1
ATOM 788 C CA . GLU A 1 95 ? 12.374 -2.762 -27.269 1.00 77.62 95 GLU A CA 1
ATOM 789 C C . GLU A 1 95 ? 11.632 -2.058 -26.118 1.00 77.62 95 GLU A C 1
ATOM 791 O O . GLU A 1 95 ? 10.445 -2.296 -25.898 1.00 77.62 95 GLU A O 1
ATOM 796 N N . LYS A 1 96 ? 12.320 -1.203 -25.346 1.00 76.06 96 LYS A N 1
ATOM 797 C CA . LYS A 1 96 ? 11.771 -0.554 -24.143 1.00 76.06 96 LYS A CA 1
ATOM 798 C C . LYS A 1 96 ? 12.229 0.901 -24.056 1.00 76.06 96 LYS A C 1
ATOM 800 O O . LYS A 1 96 ? 13.330 1.172 -23.589 1.00 76.06 96 LYS A O 1
ATOM 805 N N . LEU A 1 97 ? 11.382 1.841 -24.480 1.00 64.69 97 LEU A N 1
ATOM 806 C CA . LEU A 1 97 ? 11.676 3.280 -24.372 1.00 64.69 97 LEU A CA 1
ATOM 807 C C . LEU A 1 97 ? 11.457 3.824 -22.954 1.00 64.69 97 LEU A C 1
ATOM 809 O O . LEU A 1 97 ? 12.046 4.832 -22.576 1.00 64.69 97 LEU A O 1
ATOM 813 N N . THR A 1 98 ? 10.615 3.162 -22.163 1.00 68.62 98 THR A N 1
ATOM 814 C CA . THR A 1 98 ? 10.264 3.597 -20.811 1.00 68.62 98 THR A CA 1
ATOM 815 C C . THR A 1 98 ? 10.302 2.408 -19.871 1.00 68.62 98 THR A C 1
ATOM 817 O O . THR A 1 98 ? 9.530 1.461 -20.017 1.00 68.62 98 THR A O 1
ATOM 820 N N . ILE A 1 99 ? 11.194 2.454 -18.888 1.00 72.56 99 ILE A N 1
ATOM 821 C CA . ILE A 1 99 ? 11.095 1.589 -17.716 1.00 72.56 99 ILE A CA 1
ATOM 822 C C . ILE A 1 99 ? 9.963 2.182 -16.866 1.00 72.56 99 ILE A C 1
ATOM 824 O O . ILE A 1 99 ? 10.130 3.260 -16.305 1.00 72.56 99 ILE A O 1
ATOM 828 N N . LEU A 1 100 ? 8.794 1.527 -16.831 1.00 77.19 100 LEU A N 1
ATOM 829 C CA . LEU A 1 100 ? 7.655 1.977 -16.009 1.00 77.19 100 LEU A CA 1
ATOM 830 C C . LEU A 1 100 ? 7.864 1.696 -14.515 1.00 77.19 100 LEU A C 1
ATOM 832 O O . LEU A 1 100 ? 7.140 2.228 -13.678 1.00 77.19 100 LEU A O 1
ATOM 836 N N . ASP A 1 101 ? 8.849 0.867 -14.180 1.00 79.25 101 ASP A N 1
ATOM 837 C CA . ASP A 1 101 ? 9.200 0.596 -12.799 1.00 79.25 101 ASP A CA 1
ATOM 838 C C . ASP A 1 101 ? 10.061 1.733 -12.232 1.00 79.25 101 ASP A C 1
ATOM 840 O O . ASP A 1 101 ? 11.250 1.872 -12.539 1.00 79.25 101 ASP A O 1
ATOM 844 N N . ALA A 1 102 ? 9.441 2.541 -11.373 1.00 85.44 102 ALA A N 1
ATOM 845 C CA . ALA A 1 102 ? 10.103 3.629 -10.670 1.00 85.44 102 ALA A CA 1
ATOM 846 C C . ALA A 1 102 ? 11.306 3.136 -9.848 1.00 85.44 102 ALA A C 1
ATOM 848 O O . ALA A 1 102 ? 12.305 3.845 -9.735 1.00 85.44 102 ALA A O 1
ATOM 849 N N . LYS A 1 103 ? 11.262 1.913 -9.311 1.00 85.94 103 LYS A N 1
ATOM 850 C CA . LYS A 1 103 ? 12.352 1.362 -8.502 1.00 85.94 103 LYS A CA 1
ATOM 851 C C . LYS A 1 103 ? 13.624 1.180 -9.322 1.00 85.94 103 LYS A C 1
ATOM 853 O O . LYS A 1 103 ? 14.693 1.607 -8.888 1.00 85.94 103 LYS A O 1
ATOM 858 N N . LEU A 1 104 ? 13.494 0.612 -10.522 1.00 86.88 104 LEU A N 1
ATOM 859 C CA . LEU A 1 104 ? 14.591 0.462 -11.480 1.00 86.88 104 LEU A CA 1
ATOM 860 C C . LEU A 1 104 ? 15.089 1.809 -12.021 1.00 86.88 104 LEU A C 1
ATOM 862 O O . LEU A 1 104 ? 16.253 1.913 -12.403 1.00 86.88 104 LEU A O 1
ATOM 866 N N . LEU A 1 105 ? 14.228 2.833 -12.052 1.00 89.25 105 LEU A N 1
ATOM 867 C CA . LEU A 1 105 ? 14.598 4.177 -12.495 1.00 89.25 105 LEU A CA 1
ATOM 868 C C . LEU A 1 105 ? 15.415 4.941 -11.443 1.00 89.25 105 LEU A C 1
ATOM 870 O O . LEU A 1 105 ? 16.381 5.618 -11.790 1.00 89.25 105 LEU A O 1
ATOM 874 N N . TYR A 1 106 ? 15.030 4.846 -10.168 1.00 89.94 106 TYR A N 1
ATOM 875 C CA . TYR A 1 106 ? 15.629 5.634 -9.084 1.00 89.94 106 TYR A CA 1
ATOM 876 C C . TYR A 1 106 ? 16.716 4.901 -8.292 1.00 89.94 106 TYR A C 1
ATOM 878 O O . TYR A 1 106 ? 17.433 5.536 -7.519 1.00 89.94 106 TYR A O 1
ATOM 886 N N . THR A 1 107 ? 16.876 3.592 -8.490 1.00 92.56 107 THR A N 1
ATOM 887 C CA . THR A 1 107 ? 17.880 2.791 -7.780 1.00 92.56 107 THR A CA 1
ATOM 888 C C . THR A 1 107 ? 18.968 2.335 -8.753 1.00 92.56 107 THR A C 1
ATOM 890 O O . THR A 1 107 ? 18.670 1.612 -9.706 1.00 92.56 107 THR A O 1
ATOM 893 N N . PRO A 1 108 ? 20.247 2.704 -8.543 1.00 93.69 108 PRO A N 1
ATOM 894 C CA . PRO A 1 108 ? 21.316 2.270 -9.434 1.00 93.69 108 PRO A CA 1
ATOM 895 C C . PRO A 1 108 ? 21.484 0.747 -9.374 1.00 93.69 108 PRO A C 1
ATOM 897 O O . PRO A 1 108 ? 21.314 0.136 -8.320 1.00 93.69 108 PRO A O 1
ATOM 900 N N . LYS A 1 109 ? 21.876 0.115 -10.488 1.00 90.75 109 LYS A N 1
ATOM 901 C CA . LYS A 1 109 ? 22.043 -1.353 -10.567 1.00 90.75 109 LYS A CA 1
ATOM 902 C C . LYS A 1 109 ? 23.078 -1.917 -9.583 1.00 90.75 109 LYS A C 1
ATOM 904 O O . LYS A 1 109 ? 23.012 -3.088 -9.240 1.00 90.75 109 LYS A O 1
ATOM 909 N N . SER A 1 110 ? 24.027 -1.098 -9.133 1.00 93.62 110 SER A N 1
ATOM 910 C CA . SER A 1 110 ? 25.056 -1.468 -8.154 1.00 93.62 110 SER A CA 1
ATOM 911 C C . SER A 1 110 ? 24.657 -1.187 -6.698 1.00 93.62 110 SER A C 1
ATOM 913 O O . SER A 1 110 ? 25.509 -1.276 -5.816 1.00 93.62 110 SER A O 1
ATOM 915 N N . ALA A 1 111 ? 23.409 -0.785 -6.429 1.00 94.75 111 ALA A N 1
ATOM 916 C CA . ALA A 1 111 ? 22.956 -0.496 -5.072 1.00 94.75 111 ALA A CA 1
ATOM 917 C C . ALA A 1 111 ? 22.956 -1.755 -4.193 1.00 94.75 111 ALA A C 1
ATOM 919 O O . ALA A 1 111 ? 22.557 -2.835 -4.627 1.00 94.75 111 ALA A O 1
ATOM 920 N N . PHE A 1 112 ? 23.347 -1.593 -2.927 1.00 95.19 112 PHE A N 1
ATOM 921 C CA . PHE A 1 112 ? 23.334 -2.680 -1.945 1.00 95.19 112 PHE A CA 1
ATOM 922 C C . PHE A 1 112 ? 21.914 -3.171 -1.620 1.00 95.19 112 PHE A C 1
ATOM 924 O O . PHE A 1 112 ? 21.728 -4.349 -1.326 1.00 95.19 112 PHE A O 1
ATOM 931 N N . SER A 1 113 ? 20.909 -2.303 -1.761 1.00 91.44 113 SER A N 1
ATOM 932 C CA . SER A 1 113 ? 19.496 -2.624 -1.533 1.00 91.44 113 SER A CA 1
ATOM 933 C C . SER A 1 113 ? 18.999 -3.804 -2.372 1.00 91.44 113 SER A C 1
ATOM 935 O O . SER A 1 113 ? 18.205 -4.598 -1.880 1.00 91.44 113 SER A O 1
ATOM 937 N N . TRP A 1 114 ? 19.509 -3.985 -3.597 1.00 91.62 114 TRP A N 1
ATOM 938 C CA . TRP A 1 114 ? 19.163 -5.140 -4.434 1.00 91.62 114 TRP A CA 1
ATOM 939 C C . TRP A 1 114 ? 19.603 -6.464 -3.808 1.00 91.62 114 TRP A C 1
ATOM 941 O O . TRP A 1 114 ? 18.877 -7.452 -3.860 1.00 91.62 114 TRP A O 1
ATOM 951 N N . LYS A 1 115 ? 20.783 -6.479 -3.178 1.00 93.88 115 LYS A N 1
ATOM 952 C CA . LYS A 1 115 ? 21.305 -7.662 -2.489 1.00 93.88 115 LYS A CA 1
ATOM 953 C C . LYS A 1 115 ? 20.520 -7.949 -1.211 1.00 93.88 115 LYS A C 1
ATOM 955 O O . LYS A 1 115 ? 20.251 -9.107 -0.913 1.00 93.88 115 LYS A O 1
ATOM 960 N N . GLU A 1 116 ? 20.166 -6.914 -0.452 1.00 92.31 116 GLU A N 1
ATOM 961 C CA . GLU A 1 116 ? 19.320 -7.068 0.738 1.00 92.31 116 GLU A CA 1
ATOM 962 C C . GLU A 1 116 ? 17.962 -7.659 0.365 1.00 92.31 116 GLU A C 1
ATOM 964 O O . GLU A 1 116 ? 17.514 -8.621 0.981 1.00 92.31 116 GLU A O 1
ATOM 969 N N . GLU A 1 117 ? 17.336 -7.139 -0.686 1.00 87.81 117 GLU A N 1
ATOM 970 C CA . GLU A 1 117 ? 16.060 -7.629 -1.193 1.00 87.81 117 GLU A CA 1
ATOM 971 C C . GLU A 1 117 ? 16.119 -9.082 -1.678 1.00 87.81 117 GLU A C 1
ATOM 973 O O . GLU A 1 117 ? 15.224 -9.873 -1.369 1.00 87.81 117 GLU A O 1
ATOM 978 N N . GLU A 1 118 ? 17.173 -9.459 -2.403 1.00 89.44 118 GLU A N 1
ATOM 979 C CA . GLU A 1 118 ? 17.392 -10.847 -2.818 1.00 89.44 118 GLU A CA 1
ATOM 980 C C . GLU A 1 118 ? 17.498 -11.771 -1.593 1.00 89.44 118 GLU A C 1
ATOM 982 O O . GLU A 1 118 ? 16.894 -12.844 -1.548 1.00 89.44 118 GLU A O 1
ATOM 987 N N . ILE A 1 119 ? 18.206 -11.336 -0.548 1.00 92.38 119 ILE A N 1
ATOM 988 C CA . ILE A 1 119 ? 18.304 -12.081 0.711 1.00 92.38 119 ILE A CA 1
ATOM 989 C C . ILE A 1 119 ? 16.934 -12.179 1.396 1.00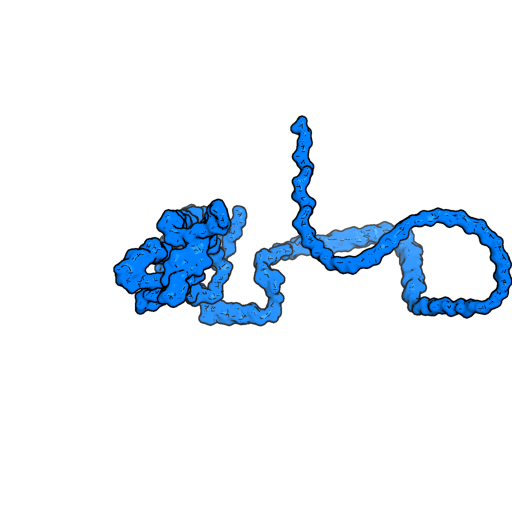 92.38 119 ILE A C 1
ATOM 991 O O . ILE A 1 119 ? 16.565 -13.265 1.850 1.00 92.38 119 ILE A O 1
ATOM 995 N N . PHE A 1 120 ? 16.164 -11.088 1.446 1.00 88.25 120 PHE A N 1
ATOM 996 C CA . PHE A 1 120 ? 14.820 -11.081 2.028 1.00 88.25 120 PHE A CA 1
ATOM 997 C C . PHE A 1 120 ? 13.868 -12.018 1.286 1.00 88.25 120 PHE A C 1
ATOM 999 O O . PHE A 1 120 ? 13.230 -12.843 1.931 1.00 88.25 120 PHE A O 1
ATOM 1006 N N . SER A 1 121 ? 13.827 -11.965 -0.045 1.00 84.06 121 SER A N 1
ATOM 1007 C CA . SER A 1 121 ? 12.963 -12.843 -0.849 1.00 84.06 121 SER A CA 1
ATOM 1008 C C . SER A 1 121 ? 13.331 -14.324 -0.695 1.00 84.06 121 SER A C 1
ATOM 1010 O O . SER A 1 121 ? 12.454 -15.188 -0.682 1.00 84.06 121 SER A O 1
ATOM 1012 N N . LYS A 1 122 ? 14.621 -14.630 -0.503 1.00 88.94 122 LYS A N 1
ATOM 1013 C CA . LYS A 1 122 ? 15.107 -15.996 -0.278 1.00 88.94 122 LYS A CA 1
ATOM 1014 C C . LYS A 1 122 ? 14.794 -16.527 1.123 1.00 88.94 122 LYS A C 1
ATOM 1016 O O . LYS A 1 122 ? 14.434 -17.695 1.259 1.00 88.94 122 LYS A O 1
ATOM 1021 N N . LEU A 1 123 ? 14.993 -15.716 2.164 1.00 90.62 123 LEU A N 1
ATOM 1022 C CA . LEU A 1 123 ? 14.817 -16.136 3.562 1.00 90.62 123 LEU A CA 1
ATOM 1023 C C . LEU A 1 123 ? 13.368 -16.010 4.046 1.00 90.62 123 LEU A C 1
ATOM 1025 O O . LEU A 1 123 ? 12.943 -16.783 4.903 1.00 90.62 123 LEU A O 1
ATOM 1029 N N . TRP A 1 124 ? 12.618 -15.054 3.502 1.00 85.12 124 TRP A N 1
ATOM 1030 C CA . TRP A 1 124 ? 11.242 -14.737 3.876 1.00 85.12 124 TRP A CA 1
ATOM 1031 C C . TRP A 1 124 ? 10.349 -14.600 2.630 1.00 85.12 124 TRP A C 1
ATOM 1033 O O . TRP A 1 124 ? 9.848 -13.513 2.335 1.00 85.12 124 TRP A O 1
ATOM 1043 N N . PRO A 1 125 ? 10.140 -15.689 1.869 1.00 79.81 125 PRO A N 1
ATOM 1044 C CA . PRO A 1 125 ? 9.293 -15.637 0.687 1.00 79.81 125 PRO A CA 1
ATOM 1045 C C . PRO A 1 125 ? 7.836 -15.369 1.076 1.00 79.81 125 PRO A C 1
ATOM 1047 O O . PRO A 1 125 ? 7.317 -15.948 2.036 1.00 79.81 125 PRO A O 1
ATOM 1050 N N . ILE A 1 126 ? 7.149 -14.537 0.293 1.00 75.56 126 ILE A N 1
ATOM 1051 C CA . ILE A 1 126 ? 5.706 -14.329 0.436 1.00 75.56 126 ILE A CA 1
ATOM 1052 C C . ILE A 1 126 ? 5.010 -15.616 -0.006 1.00 75.56 126 ILE A C 1
ATOM 1054 O O . ILE A 1 126 ? 5.075 -16.005 -1.170 1.00 75.56 126 ILE A O 1
ATOM 1058 N N . ARG A 1 127 ? 4.340 -16.295 0.925 1.00 76.94 127 ARG A N 1
ATOM 1059 C CA . ARG A 1 127 ? 3.514 -17.458 0.598 1.00 76.94 127 ARG A CA 1
ATOM 1060 C C . ARG A 1 127 ? 2.078 -16.990 0.374 1.00 76.94 127 ARG A C 1
ATOM 1062 O O . ARG A 1 127 ? 1.489 -16.444 1.307 1.00 76.94 127 ARG A O 1
ATOM 1069 N N . PRO A 1 128 ? 1.481 -17.244 -0.805 1.00 70.69 128 PRO A N 1
ATOM 1070 C CA . PRO A 1 128 ? 0.130 -16.789 -1.131 1.00 70.69 128 PRO A CA 1
ATOM 1071 C C . PRO A 1 128 ? -0.963 -17.148 -0.125 1.00 70.69 128 PRO A C 1
ATOM 1073 O O . PRO A 1 128 ? -1.940 -16.413 -0.027 1.00 70.69 128 PRO A O 1
ATOM 1076 N N . ASN A 1 129 ? -0.793 -18.274 0.579 1.00 75.44 129 ASN A N 1
ATOM 1077 C CA . ASN A 1 129 ? -1.778 -18.829 1.507 1.00 75.44 129 ASN A CA 1
ATOM 1078 C C . ASN A 1 129 ? -1.464 -18.571 2.990 1.00 75.44 129 ASN A C 1
ATOM 1080 O O . ASN A 1 129 ? -2.211 -19.026 3.855 1.00 75.44 129 ASN A O 1
ATOM 1084 N N . GLU A 1 130 ? -0.364 -17.879 3.292 1.00 80.25 130 GLU A N 1
ATOM 1085 C CA . GLU A 1 130 ? 0.052 -17.538 4.660 1.00 80.25 130 GLU A CA 1
ATOM 1086 C C . GLU A 1 130 ? 0.237 -16.020 4.808 1.00 80.25 130 GLU A C 1
ATOM 1088 O O . GLU A 1 130 ? 1.059 -15.546 5.595 1.00 80.25 130 GLU A O 1
ATOM 1093 N N . PHE A 1 131 ? -0.512 -15.231 4.034 1.00 81.00 131 PHE A N 1
ATOM 1094 C CA . PHE A 1 131 ? -0.365 -13.785 4.060 1.00 81.00 131 PHE A CA 1
ATOM 1095 C C . PHE A 1 131 ? -1.018 -13.169 5.301 1.00 81.00 131 PHE A C 1
ATOM 1097 O O . PHE A 1 131 ? -2.211 -13.336 5.552 1.00 81.00 131 PHE A O 1
ATOM 1104 N N . VAL A 1 132 ? -0.228 -12.392 6.044 1.00 78.75 132 VAL A N 1
ATOM 1105 C CA . VAL A 1 132 ? -0.707 -11.482 7.091 1.00 78.75 132 VAL A CA 1
ATOM 1106 C C . VAL A 1 132 ? 0.043 -10.168 6.918 1.00 78.75 132 VAL A C 1
ATOM 1108 O O . VAL A 1 132 ? 1.274 -10.174 7.037 1.00 78.75 132 VAL A O 1
ATOM 1111 N N . PRO A 1 133 ? -0.638 -9.035 6.678 1.00 74.62 133 PRO A N 1
ATOM 1112 C CA . PRO A 1 133 ? 0.058 -7.775 6.436 1.00 74.62 133 PRO A CA 1
ATOM 1113 C C . PRO A 1 133 ? 0.928 -7.385 7.630 1.00 74.62 133 PRO A C 1
ATOM 1115 O O . PRO A 1 133 ? 2.089 -7.050 7.450 1.00 74.62 133 PRO A O 1
ATOM 1118 N N . GLU A 1 134 ? 0.453 -7.571 8.864 1.00 72.31 134 GLU A N 1
ATOM 1119 C CA . GLU A 1 134 ? 1.220 -7.258 10.081 1.00 72.31 134 GLU A CA 1
ATOM 1120 C C . GLU A 1 134 ? 2.538 -8.051 10.232 1.00 72.31 134 GLU A C 1
ATOM 1122 O O . GLU A 1 134 ? 3.376 -7.685 11.054 1.00 72.31 134 GLU A O 1
ATOM 1127 N N . ARG A 1 135 ? 2.734 -9.142 9.475 1.00 71.94 135 ARG A N 1
ATOM 1128 C CA . ARG A 1 135 ? 3.896 -10.046 9.592 1.00 71.94 135 ARG A CA 1
ATOM 1129 C C . ARG A 1 135 ? 4.712 -10.192 8.305 1.00 71.94 135 ARG A C 1
ATOM 1131 O O . ARG A 1 135 ? 5.626 -11.014 8.266 1.00 71.94 135 ARG A O 1
ATOM 1138 N N . THR A 1 136 ? 4.394 -9.429 7.260 1.00 69.00 136 THR A N 1
ATOM 1139 C CA . THR A 1 136 ? 5.043 -9.560 5.946 1.00 69.00 136 THR A CA 1
ATOM 1140 C C . THR A 1 136 ? 5.839 -8.297 5.620 1.00 69.00 136 THR A C 1
ATOM 1142 O O . THR A 1 136 ? 5.305 -7.199 5.721 1.00 69.00 136 THR A O 1
ATOM 1145 N N . PHE A 1 137 ? 7.112 -8.450 5.238 1.00 65.75 137 PHE A N 1
ATOM 1146 C CA . PHE A 1 137 ? 8.044 -7.331 5.013 1.00 65.75 137 PHE A CA 1
ATOM 1147 C C . PHE A 1 137 ? 8.064 -6.802 3.574 1.00 65.75 137 PHE A C 1
ATOM 1149 O O . PHE A 1 137 ? 8.408 -5.645 3.351 1.00 65.75 137 PHE A O 1
ATOM 1156 N N . GLN A 1 138 ? 7.711 -7.638 2.598 1.00 65.00 138 GLN A N 1
ATOM 1157 C CA . GLN A 1 138 ? 7.657 -7.266 1.187 1.00 65.00 138 GLN A CA 1
ATOM 1158 C C . GLN A 1 138 ? 6.194 -7.203 0.754 1.00 65.00 138 GLN A C 1
ATOM 1160 O O . GLN A 1 138 ? 5.493 -8.212 0.791 1.00 65.00 138 GLN A O 1
ATOM 1165 N N . TRP A 1 139 ? 5.726 -6.016 0.365 1.00 62.53 139 TRP A N 1
ATOM 1166 C CA . TRP A 1 139 ? 4.439 -5.843 -0.304 1.00 62.53 139 TRP A CA 1
ATOM 1167 C C . TRP A 1 139 ? 4.696 -5.187 -1.650 1.00 62.53 139 TRP A C 1
ATOM 1169 O O . TRP A 1 139 ? 5.058 -4.014 -1.714 1.00 62.53 139 TRP A O 1
ATOM 1179 N N . GLU A 1 140 ? 4.528 -5.934 -2.732 1.00 64.12 140 GLU A N 1
ATOM 1180 C CA . GLU A 1 140 ? 4.774 -5.380 -4.063 1.00 64.12 140 GLU A CA 1
ATOM 1181 C C . GLU A 1 140 ? 3.502 -4.808 -4.691 1.00 64.12 140 GLU A C 1
ATOM 1183 O O . GLU A 1 140 ? 3.589 -3.931 -5.550 1.00 64.12 140 GLU A O 1
ATOM 1188 N N . ARG A 1 141 ? 2.312 -5.286 -4.287 1.00 75.69 141 ARG A N 1
ATOM 1189 C CA . ARG A 1 141 ? 1.044 -4.936 -4.947 1.00 75.69 141 ARG A CA 1
ATOM 1190 C C . ARG A 1 141 ? -0.136 -4.907 -3.977 1.00 75.69 141 ARG A C 1
ATOM 1192 O O . ARG A 1 141 ? -0.708 -5.936 -3.626 1.00 75.69 141 ARG A O 1
ATOM 1199 N N . PHE A 1 142 ? -0.526 -3.697 -3.602 1.00 80.50 142 PHE A N 1
ATOM 1200 C CA . PHE A 1 142 ? -1.685 -3.420 -2.763 1.00 80.50 142 PHE A CA 1
ATOM 1201 C C . PHE A 1 142 ? -2.429 -2.195 -3.286 1.00 80.50 142 PHE A C 1
ATOM 1203 O O . PHE A 1 142 ? -1.844 -1.297 -3.896 1.00 80.50 142 PHE A O 1
ATOM 1210 N N . VAL A 1 143 ? -3.726 -2.139 -3.014 1.00 86.00 143 VAL A N 1
ATOM 1211 C CA . VAL A 1 143 ? -4.555 -0.957 -3.243 1.00 86.00 143 VAL A CA 1
ATOM 1212 C C . VAL A 1 143 ? -5.009 -0.440 -1.890 1.00 86.00 143 VAL A C 1
ATOM 1214 O O . VAL A 1 143 ? -5.707 -1.141 -1.161 1.00 86.00 143 VAL A O 1
ATOM 1217 N N . TYR A 1 144 ? -4.618 0.790 -1.557 1.00 87.06 144 TYR A N 1
ATOM 1218 C CA . TYR A 1 144 ? -5.125 1.466 -0.368 1.00 87.06 144 TYR A CA 1
ATOM 1219 C C . TYR A 1 144 ? -6.367 2.284 -0.698 1.00 87.06 144 TYR A C 1
ATOM 1221 O O . TYR A 1 144 ? -6.336 3.171 -1.549 1.00 87.06 144 TYR A O 1
ATOM 1229 N N . LEU A 1 145 ? -7.433 2.036 0.051 1.00 89.88 145 LEU A N 1
ATOM 1230 C CA . LEU A 1 145 ? -8.582 2.915 0.154 1.00 89.88 145 LEU A CA 1
ATOM 1231 C C . LEU A 1 145 ? -8.419 3.759 1.418 1.00 89.88 145 LEU A C 1
ATOM 1233 O O . LEU A 1 145 ? -8.505 3.243 2.531 1.00 89.88 145 LEU A O 1
ATOM 1237 N N . ILE A 1 146 ? -8.162 5.054 1.246 1.00 91.38 146 ILE A N 1
ATOM 1238 C CA . ILE A 1 146 ? -8.108 6.015 2.351 1.00 91.38 146 ILE A CA 1
ATOM 1239 C C . ILE A 1 146 ? -9.423 6.783 2.357 1.00 91.38 146 ILE A C 1
ATOM 1241 O O . ILE A 1 146 ? -9.771 7.426 1.369 1.00 91.38 146 ILE A O 1
ATOM 1245 N N . ILE A 1 147 ? -10.141 6.711 3.472 1.00 91.00 147 ILE A N 1
ATOM 1246 C CA . ILE A 1 147 ? -11.446 7.339 3.647 1.00 91.00 147 ILE A CA 1
ATOM 1247 C C . ILE A 1 147 ? -11.292 8.469 4.653 1.00 91.00 147 ILE A C 1
ATOM 1249 O O . ILE A 1 147 ? -10.895 8.257 5.802 1.00 91.00 147 ILE A O 1
ATOM 1253 N N . ASN A 1 148 ? -11.622 9.676 4.213 1.00 90.69 148 ASN A N 1
ATOM 1254 C CA . ASN A 1 148 ? -11.675 10.868 5.039 1.00 90.69 148 ASN A CA 1
ATOM 1255 C C . ASN A 1 148 ? -13.075 11.482 5.002 1.00 90.69 148 ASN A C 1
ATOM 1257 O O . ASN A 1 148 ? -13.790 11.430 4.000 1.00 90.69 148 ASN A O 1
ATOM 1261 N N . GLY A 1 149 ? -13.464 12.088 6.118 1.00 85.56 149 GLY A N 1
ATOM 1262 C CA . GLY A 1 149 ? -14.683 12.874 6.170 1.00 85.56 149 GLY A CA 1
ATOM 1263 C C . GLY A 1 149 ? -14.550 14.170 5.375 1.00 85.56 149 GLY A C 1
ATOM 1264 O O . GLY A 1 149 ? -13.488 14.794 5.356 1.00 85.56 149 GLY A O 1
ATOM 1265 N N . ARG A 1 150 ? -15.642 14.611 4.745 1.00 86.94 150 ARG A N 1
ATOM 1266 C CA . ARG A 1 150 ? -15.690 15.944 4.140 1.00 86.94 150 ARG A CA 1
ATOM 1267 C C . ARG A 1 150 ? -15.735 17.001 5.241 1.00 86.94 150 ARG A C 1
ATOM 1269 O O . ARG A 1 150 ? -16.522 16.894 6.179 1.00 86.94 150 ARG A O 1
ATOM 1276 N N . GLU A 1 151 ? -14.914 18.029 5.086 1.00 87.00 151 GLU A N 1
ATOM 1277 C CA . GLU A 1 151 ? -14.872 19.186 5.976 1.00 87.00 151 GLU A CA 1
ATOM 1278 C C . GLU A 1 151 ? -16.254 19.856 6.084 1.00 87.00 151 GLU A C 1
ATOM 1280 O O . GLU A 1 151 ? -16.909 20.138 5.072 1.00 87.00 151 GLU A O 1
ATOM 1285 N N . LYS A 1 152 ? -16.714 20.083 7.320 1.00 83.38 152 LYS A N 1
ATOM 1286 C CA . LYS A 1 152 ? -17.938 20.850 7.600 1.00 83.38 152 LYS A CA 1
ATOM 1287 C C . LYS A 1 152 ? -17.620 22.352 7.610 1.00 83.38 152 LYS A C 1
ATOM 1289 O O . LYS A 1 152 ? -16.461 22.755 7.718 1.00 83.38 152 LYS A O 1
ATOM 1294 N N . GLN A 1 153 ? -18.651 23.197 7.499 1.00 79.19 153 GLN A N 1
ATOM 1295 C CA . GLN A 1 153 ? -18.486 24.655 7.591 1.00 79.19 153 GLN A CA 1
ATOM 1296 C C . GLN A 1 153 ? -17.724 25.007 8.882 1.00 79.19 153 GLN A C 1
ATOM 1298 O O . GLN A 1 153 ? -18.172 24.654 9.969 1.00 79.19 153 GLN A O 1
ATOM 1303 N N . GLY A 1 154 ? -16.560 25.655 8.754 1.00 81.31 154 GLY A N 1
ATOM 1304 C CA . GLY A 1 154 ? -15.688 25.990 9.890 1.00 81.31 154 GLY A CA 1
ATOM 1305 C C . GLY A 1 154 ? -14.386 25.188 9.998 1.00 81.31 154 GLY A C 1
ATOM 1306 O O . GLY A 1 154 ? -13.669 25.352 10.978 1.00 81.31 154 GLY A O 1
ATOM 1307 N N . GLY A 1 155 ? -14.051 24.351 9.015 1.00 82.25 155 GLY A N 1
ATOM 1308 C CA . GLY A 1 155 ? -12.721 23.738 8.930 1.00 82.25 155 GLY A CA 1
ATOM 1309 C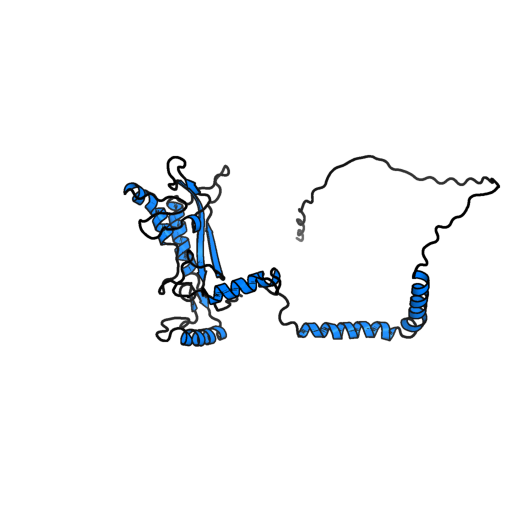 C . GLY A 1 155 ? -12.546 22.433 9.718 1.00 82.25 155 GLY A C 1
ATOM 1310 O O . GLY A 1 155 ? -11.440 21.928 9.897 1.00 82.25 155 GLY A O 1
ATOM 1311 N N . ILE A 1 156 ? -13.644 21.913 10.270 1.00 84.75 156 ILE A N 1
ATOM 1312 C CA . ILE A 1 156 ? -13.629 20.776 11.189 1.00 84.75 156 ILE A CA 1
ATOM 1313 C C . ILE A 1 156 ? -13.935 19.503 10.401 1.00 84.75 156 ILE A C 1
ATOM 1315 O O . ILE A 1 156 ? -14.986 19.376 9.761 1.00 84.75 156 ILE A O 1
ATOM 1319 N N . LEU A 1 157 ? -13.009 18.550 10.469 1.00 85.88 157 LEU A N 1
ATOM 1320 C CA . LEU A 1 157 ? -13.185 17.200 9.945 1.00 85.88 157 LEU A CA 1
ATOM 1321 C C . LEU A 1 157 ? -14.074 16.380 10.899 1.00 85.88 157 LEU A C 1
ATOM 1323 O O . LEU A 1 157 ? -13.888 16.458 12.117 1.00 85.88 157 LEU A O 1
ATOM 1327 N N . PRO A 1 158 ? -15.042 15.607 10.380 1.00 90.56 158 PRO A N 1
ATOM 1328 C CA . PRO A 1 158 ? -15.914 14.793 11.216 1.00 90.56 158 PRO A CA 1
ATOM 1329 C C . PRO A 1 158 ? -15.170 13.571 11.768 1.00 90.56 158 PRO A C 1
ATOM 1331 O O . PRO A 1 158 ? -14.150 13.139 11.225 1.00 90.56 158 PRO A O 1
ATOM 1334 N N . ASN A 1 159 ? -15.704 12.998 12.845 1.00 91.81 159 ASN A N 1
ATOM 1335 C CA . ASN A 1 159 ? -15.169 11.775 13.420 1.00 91.81 159 ASN A CA 1
ATOM 1336 C C . ASN A 1 159 ? -15.623 10.571 12.590 1.00 91.81 159 ASN A C 1
ATOM 1338 O O . ASN A 1 159 ? -16.797 10.214 12.598 1.00 91.81 159 ASN A O 1
ATOM 1342 N N . ILE A 1 160 ? -14.684 9.898 11.931 1.00 92.06 160 ILE A N 1
ATOM 1343 C CA . ILE A 1 160 ? -14.984 8.745 11.073 1.00 92.06 160 ILE A CA 1
ATOM 1344 C C . ILE A 1 160 ? -15.475 7.516 11.861 1.00 92.06 160 ILE A C 1
ATOM 1346 O O . ILE A 1 160 ? -15.964 6.555 11.280 1.00 92.06 160 ILE A O 1
ATOM 1350 N N . LEU A 1 161 ? -15.344 7.538 13.192 1.00 92.06 161 LEU A N 1
ATOM 1351 C CA . LEU A 1 161 ? -15.820 6.474 14.075 1.00 92.06 161 LEU A CA 1
ATOM 1352 C C . LEU A 1 161 ? -17.307 6.616 14.437 1.00 92.06 161 LEU A C 1
ATOM 1354 O O . LEU A 1 161 ? -17.810 5.819 15.230 1.00 92.06 161 LEU A O 1
ATOM 1358 N N . GLU A 1 162 ? -18.018 7.633 13.947 1.00 91.25 162 GLU A N 1
ATOM 1359 C CA . GLU A 1 162 ? -19.479 7.696 14.098 1.00 91.25 162 GLU A CA 1
ATOM 1360 C C . GLU A 1 162 ? -20.145 6.527 13.350 1.00 91.25 162 GLU A C 1
ATOM 1362 O O . GLU A 1 162 ? -19.623 6.035 12.347 1.00 91.25 162 GLU A O 1
ATOM 1367 N N . GLU A 1 163 ? -21.273 6.045 13.873 1.00 89.69 163 GLU A N 1
ATOM 1368 C CA . GLU A 1 163 ? -21.927 4.816 13.404 1.00 89.69 163 GLU A CA 1
ATOM 1369 C C . GLU A 1 163 ? -22.326 4.895 11.924 1.00 89.69 163 GLU A C 1
ATOM 1371 O O . GLU A 1 163 ? -21.983 3.993 11.159 1.00 89.69 163 GLU A O 1
ATOM 1376 N N . ASP A 1 164 ? -22.904 6.024 11.504 1.00 91.69 164 ASP A N 1
ATOM 1377 C CA . ASP A 1 164 ? -23.293 6.294 10.115 1.00 91.69 164 ASP A CA 1
ATOM 1378 C C . ASP A 1 164 ? -22.113 6.159 9.136 1.00 91.69 164 ASP A C 1
ATOM 1380 O O . ASP A 1 164 ? -22.250 5.615 8.038 1.00 91.69 164 ASP A O 1
ATOM 1384 N N . TYR A 1 165 ? -20.929 6.651 9.521 1.00 92.94 165 TYR A N 1
ATOM 1385 C CA . TYR A 1 165 ? -19.736 6.553 8.679 1.00 92.94 165 TYR A CA 1
ATOM 1386 C C . TYR A 1 165 ? -19.179 5.133 8.670 1.00 92.94 165 TYR A C 1
ATOM 1388 O O . TYR A 1 165 ? -18.784 4.648 7.613 1.00 92.94 165 TYR A O 1
ATOM 1396 N N . LEU A 1 166 ? -19.170 4.443 9.812 1.00 93.12 166 LEU A N 1
ATOM 1397 C CA . LEU A 1 166 ? -18.703 3.059 9.886 1.00 93.12 166 LEU A CA 1
ATOM 1398 C C . LEU A 1 166 ? -19.585 2.102 9.072 1.00 93.12 166 LEU A C 1
ATOM 1400 O O . LEU A 1 166 ? -19.056 1.169 8.473 1.00 93.12 166 LEU A O 1
ATOM 1404 N N . GLU A 1 167 ? -20.897 2.338 9.004 1.00 93.56 167 GLU A N 1
ATOM 1405 C CA . GLU A 1 167 ? -21.806 1.573 8.143 1.00 93.56 167 GLU A CA 1
ATOM 1406 C C . GLU A 1 167 ? -21.518 1.810 6.654 1.00 93.56 167 GLU A C 1
ATOM 1408 O O . GLU A 1 167 ? -21.415 0.859 5.878 1.00 93.56 167 GLU A O 1
ATOM 1413 N N . GLN A 1 168 ? -21.292 3.063 6.248 1.00 92.75 168 GLN A N 1
ATOM 1414 C CA . GLN A 1 168 ? -20.903 3.381 4.869 1.00 92.75 168 GLN A CA 1
ATOM 1415 C C . GLN A 1 168 ? -19.544 2.782 4.498 1.00 92.75 168 GLN A C 1
ATOM 1417 O O . GLN A 1 168 ? -19.354 2.302 3.381 1.00 92.75 168 GLN A O 1
ATOM 1422 N N . ILE A 1 169 ? -18.597 2.791 5.432 1.00 93.06 169 ILE A N 1
ATOM 1423 C CA . ILE A 1 169 ? -17.282 2.183 5.244 1.00 93.06 169 ILE A CA 1
ATOM 1424 C C . ILE A 1 169 ? -17.405 0.668 5.089 1.00 93.06 169 ILE A C 1
ATOM 1426 O O . ILE A 1 169 ? -16.787 0.100 4.193 1.00 93.06 169 ILE A O 1
ATOM 1430 N N . GLU A 1 170 ? -18.219 0.017 5.920 1.00 93.75 170 GLU A N 1
ATOM 1431 C CA . GLU A 1 170 ? -18.509 -1.412 5.796 1.00 93.75 170 GLU A CA 1
ATOM 1432 C C . GLU A 1 170 ? -19.138 -1.744 4.441 1.00 93.75 170 GLU A C 1
ATOM 1434 O O . GLU A 1 170 ? -18.754 -2.720 3.795 1.00 93.75 170 GLU A O 1
ATOM 1439 N N . PHE A 1 171 ? -20.076 -0.918 3.979 1.00 93.88 171 PHE A N 1
ATOM 1440 C CA . PHE A 1 171 ? -20.671 -1.072 2.658 1.00 93.88 171 PHE A CA 1
ATOM 1441 C C . PHE A 1 171 ? -19.616 -0.974 1.546 1.00 93.88 171 PHE A C 1
ATOM 1443 O O . PHE A 1 171 ? -19.557 -1.850 0.686 1.00 93.88 171 PHE A O 1
ATOM 1450 N N . LEU A 1 172 ? -18.754 0.048 1.579 1.00 92.56 172 LEU A N 1
ATOM 1451 C CA . LEU A 1 172 ? -17.695 0.243 0.581 1.00 92.56 172 LEU A CA 1
ATOM 1452 C C . LEU A 1 172 ? -16.676 -0.898 0.578 1.00 92.56 172 LEU A C 1
ATOM 1454 O O . LEU A 1 172 ? -16.271 -1.360 -0.489 1.00 92.56 172 LEU A O 1
ATOM 1458 N N . GLU A 1 173 ? -16.267 -1.352 1.762 1.00 92.06 173 GLU A N 1
ATOM 1459 C CA . GLU A 1 173 ? -15.314 -2.450 1.913 1.00 92.06 173 GLU A CA 1
ATOM 1460 C C . GLU A 1 173 ? -15.857 -3.732 1.275 1.00 92.06 173 GLU A C 1
ATOM 1462 O O . GLU A 1 173 ? -15.109 -4.422 0.587 1.00 92.06 173 GLU A O 1
ATOM 1467 N N . ASN A 1 174 ? -17.162 -3.995 1.405 1.00 92.38 174 ASN A N 1
ATOM 1468 C CA . ASN A 1 174 ? -17.830 -5.134 0.781 1.00 92.38 174 ASN A CA 1
ATOM 1469 C C . ASN A 1 174 ? -18.070 -4.956 -0.729 1.00 92.38 174 ASN A C 1
ATOM 1471 O O . ASN A 1 174 ? -17.856 -5.896 -1.498 1.00 92.38 174 ASN A O 1
ATOM 1475 N N . ASP A 1 175 ? -18.496 -3.768 -1.164 1.00 93.12 175 ASP A N 1
ATOM 1476 C CA . ASP A 1 175 ? -18.879 -3.488 -2.554 1.00 93.12 175 ASP A CA 1
ATOM 1477 C C . ASP A 1 175 ? -17.673 -3.504 -3.507 1.00 93.12 175 ASP A C 1
ATOM 1479 O O . ASP A 1 175 ? -17.740 -4.140 -4.560 1.00 93.12 175 ASP A O 1
ATOM 1483 N N . ILE A 1 176 ? -16.546 -2.887 -3.136 1.00 90.94 176 ILE A N 1
ATOM 1484 C CA . ILE A 1 176 ? -15.360 -2.759 -4.005 1.00 90.94 176 ILE A CA 1
ATOM 1485 C C . ILE A 1 176 ? -14.879 -4.114 -4.563 1.00 90.94 176 ILE A C 1
ATOM 1487 O O . ILE A 1 176 ? -14.872 -4.278 -5.784 1.00 90.94 176 ILE A O 1
ATOM 1491 N N . PRO A 1 177 ? -14.507 -5.105 -3.736 1.00 89.69 177 PRO A N 1
ATOM 1492 C CA . PRO A 1 177 ? -14.016 -6.394 -4.220 1.00 89.69 177 PRO A CA 1
ATOM 1493 C C . PRO A 1 177 ? -15.068 -7.181 -5.006 1.00 89.69 177 PRO A C 1
ATOM 1495 O O . PRO A 1 177 ? -14.708 -7.863 -5.962 1.00 89.69 177 PRO A O 1
ATOM 1498 N N . SER A 1 178 ? -16.361 -7.018 -4.699 1.00 89.00 178 SER A N 1
ATOM 1499 C CA . SER A 1 178 ? -17.437 -7.657 -5.473 1.00 89.00 178 SER A CA 1
ATOM 1500 C C . SER A 1 178 ? -17.521 -7.154 -6.923 1.00 89.00 178 SER A C 1
ATOM 1502 O O . SER A 1 178 ? -17.963 -7.879 -7.816 1.00 89.00 178 SER A O 1
ATOM 1504 N N . ARG A 1 179 ? -17.060 -5.920 -7.177 1.00 89.38 179 ARG A N 1
ATOM 1505 C CA . ARG A 1 179 ? -17.028 -5.297 -8.508 1.00 89.38 179 ARG A CA 1
ATOM 1506 C C . ARG A 1 179 ? -15.748 -5.568 -9.283 1.00 89.38 179 ARG A C 1
ATOM 1508 O O . ARG A 1 179 ? -15.700 -5.274 -10.478 1.00 89.38 179 ARG A O 1
ATOM 1515 N N . VAL A 1 180 ? -14.716 -6.114 -8.641 1.00 85.94 180 VAL A N 1
ATOM 1516 C CA . VAL A 1 180 ? -13.468 -6.484 -9.315 1.00 85.94 180 VAL A CA 1
ATOM 1517 C C . VAL A 1 180 ? -13.722 -7.757 -10.114 1.00 85.94 180 VAL A C 1
ATOM 1519 O O . VAL A 1 180 ? -13.494 -8.870 -9.649 1.00 85.94 180 VAL A O 1
ATOM 1522 N N . VAL A 1 181 ? -14.233 -7.578 -11.330 1.00 85.94 181 VAL A N 1
ATOM 1523 C CA . VAL A 1 181 ? -14.445 -8.646 -12.304 1.00 85.94 181 VAL A CA 1
ATOM 1524 C C . VAL A 1 181 ? -13.888 -8.190 -13.642 1.00 85.94 181 VAL A C 1
ATOM 1526 O O . VAL A 1 181 ? -14.353 -7.206 -14.216 1.00 85.94 181 VAL A O 1
ATOM 1529 N N . THR A 1 182 ? -12.898 -8.912 -14.161 1.00 83.38 182 THR A N 1
ATOM 1530 C CA . THR A 1 182 ? -12.313 -8.630 -15.478 1.00 83.38 182 THR A CA 1
ATOM 1531 C C . THR A 1 182 ? -12.255 -9.876 -16.350 1.00 83.38 182 THR A C 1
ATOM 1533 O O . THR A 1 182 ? -12.220 -11.000 -15.854 1.00 83.38 182 THR A O 1
ATOM 1536 N N . LYS A 1 183 ? -12.274 -9.692 -17.672 1.00 82.06 183 LYS A N 1
ATOM 1537 C CA . LYS A 1 183 ? -12.128 -10.794 -18.627 1.00 82.06 183 LYS A CA 1
ATOM 1538 C C . LYS A 1 183 ? -10.651 -11.090 -18.835 1.00 82.06 183 LYS A C 1
ATOM 1540 O O . LYS A 1 183 ? -9.880 -10.208 -19.203 1.00 82.06 183 LYS A O 1
ATOM 1545 N N . LEU A 1 184 ? -10.276 -12.352 -18.666 1.00 73.81 184 LEU A N 1
ATOM 1546 C CA . LEU A 1 184 ? -8.936 -12.819 -18.997 1.00 73.81 184 LEU A CA 1
ATOM 1547 C C . LEU A 1 184 ? -8.730 -12.793 -20.513 1.00 73.81 184 LEU A C 1
ATOM 1549 O O . LEU A 1 184 ? -9.522 -13.346 -21.281 1.00 73.81 184 LEU A O 1
ATOM 1553 N N . LEU A 1 185 ? -7.625 -12.188 -20.947 1.00 76.69 185 LEU A N 1
ATOM 1554 C CA . LEU A 1 185 ? -7.146 -12.338 -22.317 1.00 76.69 185 LEU A CA 1
ATOM 1555 C C . LEU A 1 185 ? -6.802 -13.812 -22.583 1.00 76.69 185 LEU A C 1
ATOM 1557 O O . LEU A 1 185 ? -6.254 -14.500 -21.722 1.00 76.69 185 LEU A O 1
ATOM 1561 N N . LYS A 1 186 ? -7.102 -14.296 -23.797 1.00 69.19 186 LYS A N 1
ATOM 1562 C CA . LYS A 1 186 ? -6.960 -15.719 -24.163 1.00 69.19 186 LYS A CA 1
ATOM 1563 C C . LYS A 1 186 ? -5.563 -16.285 -23.871 1.00 69.19 186 LYS A C 1
ATOM 1565 O O . LYS A 1 186 ? -5.482 -17.358 -23.290 1.00 69.19 186 LYS A O 1
ATOM 1570 N N . GLY A 1 187 ? -4.497 -15.542 -24.188 1.00 67.81 187 GLY A N 1
ATOM 1571 C CA . GLY A 1 187 ? -3.118 -15.984 -23.928 1.00 67.81 187 GLY A CA 1
ATOM 1572 C C . GLY A 1 187 ? -2.799 -16.161 -22.438 1.00 67.81 187 GLY A C 1
ATOM 1573 O O . GLY A 1 187 ? -2.163 -17.134 -22.050 1.00 67.81 187 GLY A O 1
ATOM 1574 N N . TRP A 1 188 ? -3.331 -15.286 -21.581 1.00 66.06 188 TRP A N 1
ATOM 1575 C CA . TRP A 1 188 ? -3.124 -15.351 -20.130 1.00 66.06 188 TRP A CA 1
ATOM 1576 C C . TRP A 1 188 ? -3.874 -16.514 -19.485 1.00 66.06 188 TRP A C 1
ATOM 1578 O O . TRP A 1 188 ? -3.406 -17.111 -18.519 1.00 66.06 188 TRP A O 1
ATOM 1588 N N . ARG A 1 189 ? -5.045 -16.860 -20.031 1.00 66.50 189 ARG A N 1
ATOM 1589 C CA . ARG A 1 189 ? -5.839 -17.995 -19.555 1.00 66.50 189 ARG A CA 1
ATOM 1590 C C . ARG A 1 189 ? -5.046 -19.300 -19.631 1.00 66.50 189 ARG A C 1
ATOM 1592 O O . ARG A 1 189 ? -5.091 -20.087 -18.692 1.00 66.50 189 ARG A O 1
ATOM 1599 N N . GLU A 1 190 ? -4.333 -19.518 -20.731 1.00 66.12 190 GLU A N 1
ATOM 1600 C CA . GLU A 1 190 ? -3.546 -20.733 -20.960 1.00 66.12 190 GLU A CA 1
ATOM 1601 C C . GLU A 1 190 ? -2.330 -20.798 -20.027 1.00 66.12 190 GLU A C 1
ATOM 1603 O O . GLU A 1 190 ? -2.114 -21.815 -19.369 1.00 66.12 190 GLU A O 1
ATOM 1608 N N . GLU A 1 191 ? -1.595 -19.694 -19.883 1.00 65.06 191 GLU A N 1
ATOM 1609 C CA . GLU A 1 191 ? -0.416 -19.617 -19.013 1.00 65.06 191 GLU A CA 1
ATOM 1610 C C . GLU A 1 191 ? -0.759 -19.820 -17.529 1.00 65.06 191 GLU A C 1
ATOM 1612 O O . GLU A 1 191 ? -0.091 -20.583 -16.825 1.00 65.06 191 GLU A O 1
ATOM 1617 N N . ILE A 1 192 ? -1.847 -19.208 -17.050 1.00 64.88 192 ILE A N 1
ATOM 1618 C CA . ILE A 1 192 ? -2.271 -19.347 -15.652 1.00 64.88 192 ILE A CA 1
ATOM 1619 C C . ILE A 1 192 ? -2.754 -20.771 -15.355 1.00 64.88 192 ILE A C 1
ATOM 1621 O O . ILE A 1 192 ? -2.444 -21.310 -14.289 1.00 64.88 192 ILE A O 1
ATOM 1625 N N . LEU A 1 193 ? -3.478 -21.408 -16.285 1.00 64.12 193 LEU A N 1
ATOM 1626 C CA . LEU A 1 193 ? -3.884 -22.808 -16.135 1.00 64.12 193 LEU A CA 1
ATOM 1627 C C . LEU A 1 193 ? -2.658 -23.721 -15.998 1.00 64.12 193 LEU A C 1
ATOM 1629 O O . LEU A 1 193 ? -2.632 -24.576 -15.114 1.00 64.12 193 LEU A O 1
ATOM 1633 N N . ILE A 1 194 ? -1.619 -23.502 -16.808 1.00 61.59 194 ILE A N 1
ATOM 1634 C CA . ILE A 1 194 ? -0.379 -24.290 -16.774 1.00 61.59 194 ILE A CA 1
ATOM 1635 C C . ILE A 1 194 ? 0.400 -24.067 -15.467 1.00 61.59 194 ILE A C 1
ATOM 1637 O O . ILE A 1 194 ? 0.852 -25.033 -14.847 1.00 61.59 194 ILE A O 1
ATOM 1641 N N . ASN A 1 195 ? 0.543 -22.820 -15.010 1.00 58.69 195 ASN A N 1
ATOM 1642 C CA . ASN A 1 195 ? 1.314 -22.509 -13.803 1.00 58.69 195 ASN A CA 1
ATOM 1643 C C . ASN A 1 195 ? 0.588 -22.909 -12.506 1.00 58.69 195 ASN A C 1
ATOM 1645 O O . ASN A 1 195 ? 1.225 -23.436 -11.593 1.00 58.69 195 ASN A O 1
ATOM 1649 N N . LYS A 1 196 ? -0.744 -22.768 -12.415 1.00 56.16 196 LYS A N 1
ATOM 1650 C CA . LYS A 1 196 ? -1.506 -23.236 -11.235 1.00 56.16 196 LYS A CA 1
ATOM 1651 C C . LYS A 1 196 ? -1.615 -24.762 -11.150 1.00 56.16 196 LYS A C 1
ATOM 1653 O O . LYS A 1 196 ? -1.659 -25.289 -10.038 1.00 56.16 196 LYS A O 1
ATOM 1658 N N . LEU A 1 197 ? -1.589 -25.480 -12.279 1.00 50.72 197 LEU A N 1
ATOM 1659 C CA . LEU A 1 197 ? -1.474 -26.948 -12.286 1.00 50.72 197 LEU A CA 1
ATOM 1660 C C . LEU A 1 197 ? -0.174 -27.427 -11.622 1.00 50.72 197 LEU A C 1
ATOM 1662 O O . LEU A 1 197 ? -0.179 -28.462 -10.959 1.00 50.72 197 LEU A O 1
ATOM 1666 N N . LYS A 1 198 ? 0.915 -26.657 -11.742 1.00 47.44 198 LYS A N 1
ATOM 1667 C CA . LYS A 1 198 ? 2.188 -26.957 -11.070 1.00 47.44 198 LYS A CA 1
ATOM 1668 C C . LYS A 1 198 ? 2.166 -26.664 -9.568 1.00 47.44 198 LYS A C 1
ATOM 1670 O O . LYS A 1 198 ? 2.870 -27.339 -8.828 1.00 47.44 198 LYS A O 1
ATOM 1675 N N . LEU A 1 199 ? 1.385 -25.676 -9.125 1.00 51.34 199 LEU A N 1
ATOM 1676 C CA . LEU A 1 199 ? 1.397 -25.209 -7.734 1.00 51.34 199 LEU A CA 1
ATOM 1677 C C . LEU A 1 199 ? 0.487 -26.012 -6.799 1.00 51.34 199 LEU A C 1
ATOM 1679 O O . LEU A 1 199 ? 0.856 -26.205 -5.647 1.00 51.34 199 LEU A O 1
ATOM 1683 N N . ASN A 1 200 ? -0.676 -26.485 -7.266 1.00 48.53 200 ASN A N 1
ATOM 1684 C CA . ASN A 1 200 ? -1.709 -26.955 -6.336 1.00 48.53 200 ASN A CA 1
ATOM 1685 C C . ASN A 1 200 ? -2.075 -28.434 -6.372 1.00 48.53 200 ASN A C 1
ATOM 1687 O O . ASN A 1 200 ? -2.867 -28.817 -5.521 1.00 48.53 200 ASN A O 1
ATOM 1691 N N . GLY A 1 201 ? -1.535 -29.268 -7.268 1.00 46.97 201 GLY A N 1
ATOM 1692 C CA . GLY A 1 201 ? -1.647 -30.741 -7.218 1.00 46.97 201 GLY A CA 1
ATOM 1693 C C . GLY A 1 201 ? -3.055 -31.374 -7.248 1.00 46.97 201 GLY A C 1
ATOM 1694 O O . GLY A 1 201 ? -3.190 -32.506 -7.690 1.00 46.97 201 GLY A O 1
ATOM 1695 N N . THR A 1 202 ? -4.121 -30.683 -6.847 1.00 38.34 202 THR A N 1
ATOM 1696 C CA . THR A 1 202 ? -5.487 -31.180 -6.705 1.00 38.34 202 THR A CA 1
ATOM 1697 C C . THR A 1 202 ? -6.470 -30.010 -6.570 1.00 38.34 202 THR A C 1
ATOM 1699 O O . THR A 1 202 ? -6.258 -29.089 -5.788 1.00 38.34 202 THR A O 1
ATOM 1702 N N . LYS A 1 203 ? -7.575 -30.120 -7.322 1.00 38.78 203 LYS A N 1
ATOM 1703 C CA . LYS A 1 203 ? -8.798 -29.293 -7.339 1.00 38.78 203 LYS A CA 1
ATOM 1704 C C . LYS A 1 203 ? -8.663 -27.826 -7.762 1.00 38.78 203 LYS A C 1
ATOM 1706 O O . LYS A 1 203 ? -8.689 -26.891 -6.971 1.00 38.78 203 LYS A O 1
ATOM 1711 N N . ILE A 1 204 ? -8.694 -27.646 -9.081 1.00 47.94 204 ILE A N 1
ATOM 1712 C CA . ILE A 1 204 ? -9.136 -26.408 -9.725 1.00 47.94 204 ILE A CA 1
ATOM 1713 C C . ILE A 1 204 ? -10.666 -26.397 -9.681 1.00 47.94 204 ILE A C 1
ATOM 1715 O O . ILE A 1 204 ? -11.323 -26.916 -10.582 1.00 47.94 204 ILE A O 1
ATOM 1719 N N . GLU A 1 205 ? -11.257 -25.806 -8.649 1.00 46.19 205 GLU A N 1
ATOM 1720 C CA . GLU A 1 205 ? -12.671 -25.448 -8.708 1.00 46.19 205 GLU A CA 1
ATOM 1721 C C . GLU A 1 205 ? -12.807 -23.940 -8.949 1.00 46.19 205 GLU A C 1
ATOM 1723 O O . GLU A 1 205 ? -12.957 -23.164 -8.024 1.00 46.19 205 GLU A O 1
ATOM 1728 N N . GLY A 1 206 ? -12.787 -23.513 -10.220 1.00 52.78 206 GLY A N 1
ATOM 1729 C CA . GLY A 1 206 ? -13.446 -22.253 -10.619 1.00 52.78 206 GLY A CA 1
ATOM 1730 C C . GLY A 1 206 ? -12.630 -21.260 -11.437 1.00 52.78 206 GLY A C 1
ATOM 1731 O O . GLY A 1 206 ? -13.220 -20.613 -12.294 1.00 52.78 206 GLY A O 1
ATOM 1732 N N . PHE A 1 207 ? -11.312 -21.186 -11.247 1.00 57.66 207 PHE A N 1
ATOM 1733 C CA . PHE A 1 207 ? -10.511 -20.086 -11.800 1.00 57.66 207 PHE A CA 1
ATOM 1734 C C . PHE A 1 207 ? -10.630 -19.976 -13.328 1.00 57.66 207 PHE A C 1
ATOM 1736 O O . PHE A 1 207 ? -10.228 -20.888 -14.057 1.00 57.66 207 PHE A O 1
ATOM 1743 N N . GLY A 1 208 ? -11.198 -18.871 -13.823 1.00 53.28 208 GLY A N 1
ATOM 1744 C CA . GLY A 1 208 ? -11.305 -18.585 -15.255 1.00 53.28 208 GLY A CA 1
ATOM 1745 C C . GLY A 1 208 ? -12.036 -19.654 -16.081 1.00 53.28 208 GLY A C 1
ATOM 1746 O O . GLY A 1 208 ? -11.852 -19.713 -17.306 1.00 53.28 208 GLY A O 1
ATOM 1747 N N . ARG A 1 209 ? -12.866 -20.515 -15.463 1.00 57.81 209 ARG A N 1
ATOM 1748 C CA . ARG A 1 209 ? -13.706 -21.479 -16.207 1.00 57.81 209 ARG A CA 1
ATOM 1749 C C . ARG A 1 209 ? -14.713 -20.749 -17.098 1.00 57.81 209 ARG A C 1
ATOM 1751 O O . ARG A 1 209 ? -14.898 -21.138 -18.248 1.00 57.81 209 ARG A O 1
ATOM 1758 N N . ASP A 1 210 ? -15.250 -19.642 -16.600 1.00 70.12 210 ASP A N 1
ATOM 1759 C CA . ASP A 1 210 ? -16.087 -18.661 -17.302 1.00 70.12 210 ASP A CA 1
ATOM 1760 C C . ASP A 1 210 ? -15.269 -17.587 -18.059 1.00 70.12 210 ASP A C 1
ATOM 1762 O O . ASP A 1 210 ? -15.835 -16.755 -18.766 1.00 70.12 210 ASP A O 1
ATOM 1766 N N . GLY A 1 211 ? -13.934 -17.615 -17.953 1.00 71.69 211 GLY A N 1
ATOM 1767 C CA . GLY A 1 211 ? -13.037 -16.597 -18.507 1.00 71.69 211 GLY A CA 1
ATOM 1768 C C . GLY A 1 211 ? -13.028 -15.283 -17.719 1.00 71.69 211 GLY A C 1
ATOM 1769 O O . GLY A 1 211 ? -12.454 -14.301 -18.196 1.00 71.69 211 GLY A O 1
ATOM 1770 N N . LEU A 1 212 ? -13.650 -15.258 -16.538 1.00 80.00 212 LEU A N 1
ATOM 1771 C CA . LEU A 1 212 ? -13.666 -14.110 -15.643 1.00 80.00 212 LEU A CA 1
ATOM 1772 C C . LEU A 1 212 ? -12.628 -14.294 -14.534 1.00 80.00 212 LEU A C 1
ATOM 1774 O O . LEU A 1 212 ? -12.373 -15.403 -14.071 1.00 80.00 212 LEU A O 1
ATOM 1778 N N . LEU A 1 213 ? -12.022 -13.181 -14.142 1.00 81.62 213 LEU A N 1
ATOM 1779 C CA . LEU A 1 213 ? -11.095 -13.059 -13.031 1.00 81.62 213 LEU A CA 1
ATOM 1780 C C . LEU A 1 213 ? -11.754 -12.191 -11.969 1.00 81.62 213 LEU A C 1
ATOM 1782 O O . LEU A 1 213 ? -12.121 -11.049 -12.264 1.00 81.62 213 LEU A O 1
ATOM 1786 N N . ARG A 1 214 ? -11.918 -12.740 -10.769 1.00 85.25 214 ARG A N 1
ATOM 1787 C CA . ARG A 1 214 ? -12.551 -12.066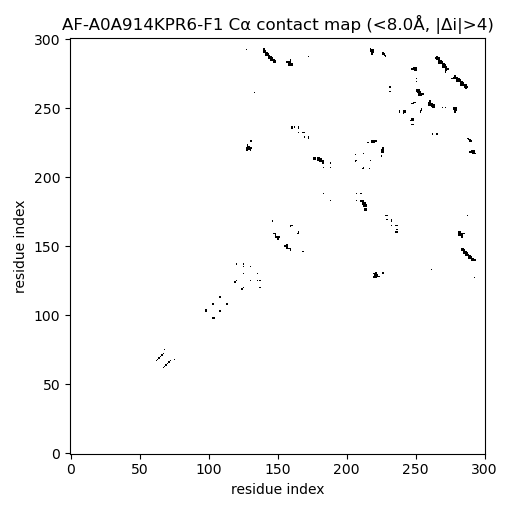 -9.630 1.00 85.25 214 ARG A CA 1
ATOM 1788 C C . ARG A 1 214 ? -11.509 -11.640 -8.603 1.00 85.25 214 ARG A C 1
ATOM 1790 O O . ARG A 1 214 ? -10.347 -12.025 -8.701 1.00 85.25 214 ARG A O 1
ATOM 1797 N N . PHE A 1 215 ? -11.911 -10.870 -7.598 1.00 85.38 215 PHE A N 1
ATOM 1798 C CA . PHE A 1 215 ? -11.025 -10.519 -6.487 1.00 85.38 215 PHE A CA 1
ATOM 1799 C C . PHE A 1 215 ? -10.493 -11.762 -5.756 1.00 85.38 215 PHE A C 1
ATOM 1801 O O . PHE A 1 215 ? -9.294 -11.866 -5.499 1.00 85.38 215 PHE A O 1
ATOM 1808 N N . GLU A 1 216 ? -11.364 -12.735 -5.488 1.00 84.00 216 GLU A N 1
ATOM 1809 C CA . GLU A 1 216 ? -11.048 -13.957 -4.736 1.00 84.00 216 GLU A CA 1
ATOM 1810 C C . GLU A 1 216 ? -10.007 -14.837 -5.435 1.00 84.00 216 GLU A C 1
ATOM 1812 O O . GLU A 1 216 ? -9.301 -15.622 -4.805 1.00 84.00 216 GLU A O 1
ATOM 1817 N N . ASP A 1 217 ? -9.889 -14.680 -6.749 1.00 79.62 217 ASP A N 1
ATOM 1818 C CA . ASP A 1 217 ? -8.976 -15.434 -7.593 1.00 79.62 217 ASP A CA 1
ATOM 1819 C C . ASP A 1 217 ? -7.516 -14.947 -7.493 1.00 79.62 217 ASP A C 1
ATOM 1821 O O . ASP A 1 217 ? -6.589 -15.716 -7.794 1.00 79.62 217 ASP A O 1
ATOM 1825 N N . ILE A 1 218 ? -7.320 -13.678 -7.103 1.00 80.69 218 ILE A N 1
ATOM 1826 C CA . ILE A 1 218 ? -6.034 -12.958 -7.123 1.00 80.69 218 ILE A CA 1
ATOM 1827 C C . ILE A 1 218 ? -5.639 -12.342 -5.785 1.00 80.69 218 ILE A C 1
ATOM 1829 O O . ILE A 1 218 ? -4.545 -11.799 -5.681 1.00 80.69 218 ILE A O 1
ATOM 1833 N N . CYS A 1 219 ? -6.498 -12.362 -4.773 1.00 83.50 219 CYS A N 1
ATOM 1834 C CA . CYS A 1 219 ? -6.167 -11.801 -3.470 1.00 83.50 219 CYS A CA 1
ATOM 1835 C C . CYS A 1 219 ? -5.049 -12.609 -2.787 1.00 83.50 219 CYS A C 1
ATOM 1837 O O . CYS A 1 219 ? -4.923 -13.828 -2.958 1.00 83.50 219 CYS A O 1
ATOM 1839 N N . LEU A 1 220 ? -4.249 -11.932 -1.965 1.00 84.00 220 LEU A N 1
ATOM 1840 C CA . LEU A 1 220 ? -3.454 -12.615 -0.953 1.00 84.00 220 LEU A CA 1
ATOM 1841 C C . LEU A 1 220 ? -4.394 -13.164 0.122 1.00 84.00 220 LEU A C 1
ATOM 1843 O O . LEU A 1 220 ? -5.332 -12.486 0.558 1.00 84.00 220 LEU A O 1
ATOM 1847 N N . ASN A 1 221 ? -4.165 -14.411 0.522 1.00 83.94 221 ASN A N 1
ATOM 1848 C CA . ASN A 1 221 ? -5.085 -15.126 1.387 1.00 83.94 221 ASN A CA 1
ATOM 1849 C C . ASN A 1 221 ? -4.369 -15.792 2.566 1.00 83.94 221 ASN A C 1
ATOM 1851 O O . ASN A 1 221 ? -3.161 -16.032 2.563 1.00 83.94 221 ASN A O 1
ATOM 1855 N N . TRP A 1 222 ? -5.154 -16.082 3.594 1.00 82.19 222 TRP A N 1
ATOM 1856 C CA . TRP A 1 222 ? -4.760 -16.937 4.697 1.00 82.19 222 TRP A CA 1
ATOM 1857 C C . TRP A 1 222 ? -5.675 -18.155 4.685 1.00 82.19 222 TRP A C 1
ATOM 1859 O O . TRP A 1 222 ? -6.885 -18.027 4.880 1.00 82.19 222 TRP A O 1
ATOM 1869 N N . ASN A 1 223 ? -5.119 -19.340 4.427 1.00 83.38 223 ASN A N 1
ATOM 1870 C CA . ASN A 1 223 ? -5.883 -20.589 4.312 1.00 83.38 223 ASN A CA 1
ATOM 1871 C C . ASN A 1 223 ? -7.074 -20.506 3.329 1.00 83.38 223 ASN A C 1
ATOM 1873 O O . ASN A 1 223 ? -8.157 -21.019 3.609 1.00 83.38 223 ASN A O 1
ATOM 1877 N N . GLY A 1 224 ? -6.891 -19.851 2.177 1.00 79.56 224 GLY A N 1
ATOM 1878 C CA . GLY A 1 224 ? -7.916 -19.721 1.135 1.00 79.56 224 GLY A CA 1
ATOM 1879 C C . GLY A 1 224 ? -8.936 -18.602 1.362 1.00 79.56 224 GLY A C 1
ATOM 1880 O O . GLY A 1 224 ? -9.811 -18.409 0.522 1.00 79.56 224 GLY A O 1
ATOM 1881 N N . ILE A 1 225 ? -8.827 -17.844 2.456 1.00 84.38 225 ILE A N 1
ATOM 1882 C CA . ILE A 1 225 ? -9.685 -16.690 2.743 1.00 84.38 225 ILE A CA 1
ATOM 1883 C C . ILE A 1 225 ? -8.897 -15.413 2.457 1.00 84.38 225 ILE A C 1
ATOM 1885 O O . ILE A 1 225 ? -7.841 -15.198 3.055 1.00 84.38 225 ILE A O 1
ATOM 1889 N N . CYS A 1 226 ? -9.391 -14.569 1.545 1.00 86.50 226 CYS A N 1
ATOM 1890 C CA . CYS A 1 226 ? -8.763 -13.278 1.259 1.00 86.50 226 CYS A CA 1
ATOM 1891 C C . CYS A 1 226 ? -8.611 -12.450 2.532 1.00 86.50 226 CYS A C 1
ATOM 1893 O O . CYS A 1 226 ? -9.538 -12.373 3.343 1.00 86.50 226 CYS A O 1
ATOM 1895 N N . TYR A 1 227 ? -7.474 -11.775 2.671 1.00 86.00 227 TYR A N 1
ATOM 1896 C CA . TYR A 1 227 ? -7.317 -10.811 3.747 1.00 86.00 227 TYR A CA 1
ATOM 1897 C C . TYR A 1 227 ? -8.292 -9.635 3.563 1.00 86.00 227 TYR A C 1
ATOM 1899 O O . TYR A 1 227 ? -8.389 -9.056 2.480 1.00 86.00 227 TYR A O 1
ATOM 1907 N N . ARG A 1 228 ? -9.046 -9.325 4.624 1.00 87.88 228 ARG A N 1
ATOM 1908 C CA . ARG A 1 228 ? -10.087 -8.290 4.680 1.00 87.88 228 ARG A CA 1
ATOM 1909 C C . ARG A 1 228 ? -10.103 -7.645 6.060 1.00 87.88 228 ARG A C 1
ATOM 1911 O O . ARG A 1 228 ? -9.802 -8.293 7.061 1.00 87.88 228 ARG A O 1
ATOM 1918 N N . GLN A 1 229 ? -10.500 -6.381 6.129 1.00 87.38 229 GLN A N 1
ATOM 1919 C CA . GLN A 1 229 ? -10.500 -5.579 7.357 1.00 87.38 229 GLN A CA 1
ATOM 1920 C C . GLN A 1 229 ? -11.889 -5.495 8.005 1.00 87.38 229 GLN A C 1
ATOM 1922 O O . GLN A 1 229 ? -12.082 -4.735 8.957 1.00 87.38 229 GLN A O 1
ATOM 1927 N N . THR A 1 230 ? -12.846 -6.306 7.545 1.00 87.56 230 THR A N 1
ATOM 1928 C CA . THR A 1 230 ? -14.201 -6.424 8.110 1.00 87.56 230 THR A CA 1
ATOM 1929 C C . THR A 1 230 ? -14.194 -6.609 9.628 1.00 87.56 230 THR A C 1
ATOM 1931 O O . THR A 1 230 ? -14.956 -5.952 10.335 1.00 87.56 230 THR A O 1
ATOM 1934 N N . GLY A 1 231 ? -13.281 -7.432 10.158 1.00 87.88 231 GLY A N 1
ATOM 1935 C CA . GLY A 1 231 ? -13.148 -7.657 11.601 1.00 87.88 231 GLY A CA 1
ATOM 1936 C C . GLY A 1 231 ? -12.795 -6.391 12.390 1.00 87.88 231 GLY A C 1
ATOM 1937 O O . GLY A 1 231 ? -13.305 -6.183 13.489 1.00 87.88 231 GLY A O 1
ATOM 1938 N N . ILE A 1 232 ? -11.975 -5.507 11.816 1.00 89.44 232 ILE A N 1
ATOM 1939 C CA . ILE A 1 232 ? -11.596 -4.235 12.446 1.00 89.44 232 ILE A CA 1
ATOM 1940 C C . ILE A 1 232 ? -12.764 -3.252 12.395 1.00 89.44 232 ILE A C 1
ATOM 1942 O O . ILE A 1 232 ? -13.039 -2.585 13.390 1.00 89.44 232 ILE A O 1
ATOM 1946 N N . ILE A 1 233 ? -13.488 -3.198 11.275 1.00 91.50 233 ILE A N 1
ATOM 1947 C CA . ILE A 1 233 ? -14.693 -2.367 11.143 1.00 91.50 233 ILE A CA 1
ATOM 1948 C C . ILE A 1 233 ? -15.729 -2.776 12.198 1.00 91.50 233 ILE A C 1
ATOM 1950 O O . ILE A 1 233 ? -16.218 -1.932 12.946 1.00 91.50 233 ILE A O 1
ATOM 1954 N N . GLN A 1 234 ? -15.990 -4.077 12.337 1.00 91.50 234 GLN A N 1
ATOM 1955 C CA . GLN A 1 234 ? -16.909 -4.620 13.340 1.00 91.50 234 GLN A CA 1
ATOM 1956 C C . GLN A 1 234 ? -16.461 -4.318 14.778 1.00 91.50 234 GLN A C 1
ATOM 1958 O O . GLN A 1 234 ? -17.283 -3.930 15.611 1.00 91.50 234 GLN A O 1
ATOM 1963 N N . LEU A 1 235 ? -15.159 -4.417 15.068 1.00 91.06 235 LEU A N 1
ATOM 1964 C CA . LEU A 1 235 ? -14.596 -4.028 16.364 1.00 91.06 235 LEU A CA 1
ATOM 1965 C C . LEU A 1 235 ? -14.829 -2.539 16.666 1.00 91.06 235 LEU A C 1
ATOM 1967 O O . LEU A 1 235 ? -15.207 -2.194 17.785 1.00 91.06 235 LEU A O 1
ATOM 1971 N N . LEU A 1 236 ? -14.640 -1.654 15.682 1.00 92.00 236 LEU A N 1
ATOM 1972 C CA . LEU A 1 236 ? -14.847 -0.212 15.849 1.00 92.00 236 LEU A CA 1
ATOM 1973 C C . LEU A 1 236 ? -16.327 0.159 16.009 1.00 92.00 236 LEU A C 1
ATOM 1975 O O . LEU A 1 236 ? -16.632 1.061 16.797 1.00 92.00 236 LEU A O 1
ATOM 1979 N N . LYS A 1 237 ? -17.238 -0.543 15.318 1.00 92.94 237 LYS A N 1
ATOM 1980 C CA . LYS A 1 237 ? -18.695 -0.388 15.487 1.00 92.94 237 LYS A CA 1
ATOM 1981 C C . LYS A 1 237 ? -19.125 -0.769 16.904 1.00 92.94 237 LYS A C 1
ATOM 1983 O O . LYS A 1 237 ? -19.795 0.008 17.573 1.00 92.94 237 LYS A O 1
ATOM 1988 N N . ARG A 1 238 ? -18.648 -1.909 17.412 1.00 91.81 238 ARG A N 1
ATOM 1989 C CA . ARG A 1 238 ? -19.016 -2.439 18.740 1.00 91.81 238 ARG A CA 1
ATOM 1990 C C . ARG A 1 238 ? -18.175 -1.899 19.898 1.00 91.81 238 ARG A C 1
ATOM 1992 O O . ARG A 1 238 ? -18.270 -2.405 21.012 1.00 91.81 238 ARG A O 1
ATOM 1999 N N . ARG A 1 239 ? -17.346 -0.873 19.681 1.00 90.12 239 ARG A N 1
ATOM 2000 C CA . ARG A 1 239 ? -16.420 -0.363 20.711 1.00 90.12 239 ARG A CA 1
ATOM 2001 C C . ARG A 1 239 ? -17.120 0.041 22.013 1.00 90.12 239 ARG A C 1
ATOM 2003 O O . ARG A 1 239 ? -16.586 -0.218 23.084 1.00 90.12 239 ARG A O 1
ATOM 2010 N N . HIS A 1 240 ? -18.306 0.646 21.920 1.00 89.56 240 HIS A N 1
ATOM 2011 C CA . HIS A 1 240 ? -19.071 1.105 23.084 1.00 89.56 240 HIS A CA 1
ATOM 2012 C C . HIS A 1 240 ? -19.665 -0.078 23.856 1.00 89.56 240 HIS A C 1
ATOM 2014 O O . HIS A 1 240 ? -19.626 -0.098 25.084 1.00 89.56 240 HIS A O 1
ATOM 2020 N N . GLU A 1 241 ? -20.136 -1.105 23.143 1.00 91.69 241 GLU A N 1
ATOM 2021 C CA . GLU A 1 241 ? -20.592 -2.366 23.741 1.00 91.69 241 GLU A CA 1
ATOM 2022 C C . GLU A 1 241 ? -19.440 -3.076 24.464 1.00 91.69 241 GLU A C 1
ATOM 2024 O O . GLU A 1 241 ? -19.589 -3.489 25.613 1.00 91.69 241 GLU A O 1
ATOM 2029 N N . LEU A 1 242 ? -18.264 -3.154 23.835 1.00 89.00 242 LEU A N 1
ATOM 2030 C CA . LEU A 1 242 ? -17.059 -3.730 24.436 1.00 89.00 242 LEU A CA 1
ATOM 2031 C C . LEU A 1 242 ? -16.650 -2.976 25.707 1.00 89.00 242 LEU A C 1
ATOM 2033 O O . LEU A 1 242 ? -16.402 -3.602 26.738 1.00 89.00 242 LEU A O 1
ATOM 2037 N N . GLN A 1 243 ? -16.666 -1.641 25.670 1.00 87.50 243 GLN A N 1
ATOM 2038 C CA . GLN A 1 243 ? -16.380 -0.804 26.838 1.00 87.50 243 GLN A CA 1
ATOM 2039 C C . GLN A 1 243 ? -17.382 -1.039 27.973 1.00 87.50 243 GLN A C 1
ATOM 2041 O O . GLN A 1 243 ? -16.973 -1.149 29.127 1.00 87.50 243 GLN A O 1
ATOM 2046 N N . SER A 1 244 ? -18.674 -1.199 27.660 1.00 89.19 244 SER A N 1
ATOM 2047 C CA . SER A 1 244 ? -19.702 -1.519 28.665 1.00 89.19 244 SER A CA 1
ATOM 2048 C C . SER A 1 244 ? -19.468 -2.868 29.359 1.00 89.19 244 SER A C 1
ATOM 2050 O O . SER A 1 244 ? -19.884 -3.061 30.499 1.00 89.19 244 SER A O 1
ATOM 2052 N N . GLN A 1 245 ? -18.748 -3.780 28.699 1.00 89.88 245 GLN A N 1
ATOM 2053 C CA . GLN A 1 245 ? -18.344 -5.082 29.231 1.00 89.88 245 GLN A CA 1
ATOM 2054 C C . GLN A 1 245 ? -16.921 -5.082 29.820 1.00 89.88 245 GLN A C 1
ATOM 2056 O O . GLN A 1 245 ? -16.372 -6.144 30.117 1.00 89.88 245 GLN A O 1
ATOM 2061 N N . GLY A 1 246 ? -16.308 -3.907 30.003 1.00 85.06 246 GLY A N 1
ATOM 2062 C CA . GLY A 1 246 ? -14.971 -3.757 30.586 1.00 85.06 246 GLY A CA 1
ATOM 2063 C C . GLY A 1 246 ? -13.814 -4.062 29.628 1.00 85.06 246 GLY A C 1
ATOM 2064 O O . GLY A 1 246 ? -12.687 -4.262 30.079 1.00 85.06 246 GLY A O 1
ATOM 2065 N N . ILE A 1 247 ? -14.069 -4.112 28.318 1.00 85.44 247 ILE A N 1
ATOM 2066 C CA . ILE A 1 247 ? -13.049 -4.294 27.281 1.00 85.44 247 ILE A CA 1
ATOM 2067 C C . ILE A 1 247 ? -12.786 -2.944 26.613 1.00 85.44 247 ILE A C 1
ATOM 2069 O O . ILE A 1 247 ? -13.525 -2.489 25.740 1.00 85.44 247 ILE A O 1
ATOM 2073 N N . GLU A 1 248 ? -11.701 -2.294 27.021 1.00 85.00 248 GLU A N 1
ATOM 2074 C CA . GLU A 1 248 ? -11.291 -1.015 26.453 1.00 85.00 248 GLU A CA 1
ATOM 2075 C C . GLU A 1 248 ? -10.580 -1.187 25.104 1.00 85.00 248 GLU A C 1
ATOM 2077 O O . GLU A 1 248 ? -9.591 -1.912 24.976 1.00 85.00 248 GLU A O 1
ATOM 2082 N N . VAL A 1 249 ? -11.056 -0.462 24.089 1.00 88.44 249 VAL A N 1
ATOM 2083 C CA . VAL A 1 249 ? -10.380 -0.353 22.791 1.00 88.44 249 VAL A CA 1
ATOM 2084 C C . VAL A 1 249 ? -9.414 0.834 22.834 1.00 88.44 249 VAL A C 1
ATOM 2086 O O . VAL A 1 249 ? -9.825 1.995 22.739 1.00 88.44 249 VAL A O 1
ATOM 2089 N N . THR A 1 250 ? -8.127 0.537 23.003 1.00 89.31 250 THR A N 1
ATOM 2090 C CA . THR A 1 250 ? -7.053 1.532 23.122 1.00 89.31 250 THR A CA 1
ATOM 2091 C C . THR A 1 250 ? -6.254 1.697 21.827 1.00 89.31 250 THR A C 1
ATOM 2093 O O . THR A 1 250 ? -6.235 0.825 20.956 1.00 89.31 250 THR A O 1
ATOM 2096 N N . PHE A 1 251 ? -5.611 2.854 21.664 1.00 89.44 251 PHE A N 1
ATOM 2097 C CA . PHE A 1 251 ? -4.711 3.154 20.545 1.00 89.44 251 PHE A CA 1
ATOM 2098 C C . PHE A 1 251 ? -3.254 3.139 21.032 1.00 89.44 251 PHE A C 1
ATOM 2100 O O . PHE A 1 251 ? -3.001 3.608 22.138 1.00 89.44 251 PHE A O 1
ATOM 2107 N N . PRO A 1 252 ? -2.272 2.625 20.262 1.00 88.75 252 PRO A N 1
ATOM 2108 C CA . PRO A 1 252 ? -2.329 2.187 18.859 1.00 88.75 252 PRO A CA 1
ATOM 2109 C C . PRO A 1 252 ? -2.800 0.742 18.636 1.00 88.75 252 PRO A C 1
ATOM 2111 O O . PRO A 1 252 ? -2.892 0.304 17.486 1.00 88.75 252 PRO A O 1
ATOM 2114 N N . ARG A 1 253 ? -3.066 -0.010 19.709 1.00 87.88 253 ARG A N 1
ATOM 2115 C CA . ARG A 1 253 ? -3.386 -1.442 19.660 1.00 87.88 253 ARG A CA 1
ATOM 2116 C C . ARG A 1 253 ? -4.553 -1.788 20.578 1.00 87.88 253 ARG A C 1
ATOM 2118 O O . ARG A 1 253 ? -4.536 -1.402 21.741 1.00 87.88 253 ARG A O 1
ATOM 2125 N N . ALA A 1 254 ? -5.487 -2.603 20.099 1.00 84.81 254 ALA A N 1
ATOM 2126 C CA . ALA A 1 254 ? -6.505 -3.210 20.951 1.00 84.81 254 ALA A CA 1
ATOM 2127 C C . ALA A 1 254 ? -5.971 -4.531 21.529 1.00 84.81 254 ALA A C 1
ATOM 2129 O O . ALA A 1 254 ? -5.557 -5.422 20.782 1.00 84.81 254 ALA A O 1
ATOM 2130 N N . ASN A 1 255 ? -5.947 -4.655 22.859 1.00 75.50 255 ASN A N 1
ATOM 2131 C CA . ASN A 1 255 ? -5.419 -5.832 23.550 1.00 75.50 255 ASN A CA 1
ATOM 2132 C C . ASN A 1 255 ? -6.541 -6.822 23.902 1.00 75.50 255 ASN A C 1
ATOM 2134 O O . ASN A 1 255 ? -7.331 -6.574 24.807 1.00 75.50 255 ASN A O 1
ATOM 2138 N N . THR A 1 256 ? -6.588 -7.966 23.223 1.00 66.88 256 THR A N 1
ATOM 2139 C CA . THR A 1 256 ? -7.649 -8.980 23.371 1.00 66.88 256 THR A CA 1
ATOM 2140 C C . THR A 1 256 ? -7.250 -10.185 24.238 1.00 66.88 256 THR A C 1
ATOM 2142 O O . THR A 1 256 ? -7.786 -11.273 24.055 1.00 66.88 256 THR A O 1
ATOM 2145 N N . ARG A 1 257 ? -6.290 -10.052 25.172 1.00 66.50 257 ARG A N 1
ATOM 2146 C CA . ARG A 1 257 ? -5.646 -11.184 25.900 1.00 66.50 257 ARG A CA 1
ATOM 2147 C C . ARG A 1 257 ? -4.959 -12.225 24.986 1.00 66.50 257 ARG A C 1
ATOM 2149 O O . ARG A 1 257 ? -4.410 -13.198 25.495 1.00 66.50 257 ARG A O 1
ATOM 2156 N N . GLY A 1 258 ? -4.961 -12.013 23.668 1.00 71.75 258 GLY A N 1
ATOM 2157 C CA . GLY A 1 258 ? -4.312 -12.833 22.646 1.00 71.75 258 GLY A CA 1
ATOM 2158 C C . GLY A 1 258 ? -3.379 -11.995 21.769 1.00 71.75 258 GLY A C 1
ATOM 2159 O O . GLY A 1 258 ? -2.606 -11.184 22.277 1.00 71.75 258 GLY A O 1
ATOM 2160 N N . ASN A 1 259 ? -3.449 -12.177 20.446 1.00 71.31 259 ASN A N 1
ATOM 2161 C CA . ASN A 1 259 ? -2.684 -11.346 19.515 1.00 71.31 259 ASN A CA 1
ATOM 2162 C C . ASN A 1 259 ? -3.250 -9.914 19.507 1.00 71.31 259 ASN A C 1
ATOM 2164 O O . ASN A 1 259 ? -4.451 -9.751 19.272 1.00 71.31 259 ASN A O 1
ATOM 2168 N N . PRO A 1 260 ? -2.424 -8.883 19.761 1.00 79.75 260 PRO A N 1
ATOM 2169 C CA . PRO A 1 260 ? -2.885 -7.503 19.714 1.00 79.75 260 PRO A CA 1
ATOM 2170 C C . PRO A 1 260 ? -3.315 -7.146 18.291 1.00 79.75 260 PRO A C 1
ATOM 2172 O O . PRO A 1 260 ? -2.637 -7.506 17.333 1.00 79.75 260 PRO A O 1
ATOM 2175 N N . ILE A 1 261 ? -4.418 -6.411 18.166 1.00 84.50 261 ILE A N 1
ATOM 2176 C CA . ILE A 1 261 ? -4.892 -5.899 16.877 1.00 84.50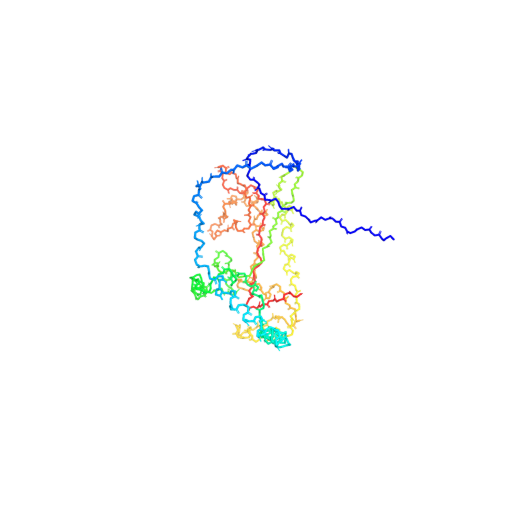 261 ILE A CA 1
ATOM 2177 C C . ILE A 1 261 ? -4.309 -4.498 16.694 1.00 84.50 261 ILE A C 1
ATOM 2179 O O . ILE A 1 261 ? -4.588 -3.606 17.504 1.00 84.50 261 ILE A O 1
ATOM 2183 N N . TYR A 1 262 ? -3.507 -4.284 15.648 1.00 86.75 262 TYR A N 1
ATOM 2184 C CA . TYR A 1 262 ? -2.865 -2.993 15.401 1.00 86.75 262 TYR A CA 1
ATOM 2185 C C . TYR A 1 262 ? -3.814 -2.032 14.677 1.00 86.75 262 TYR A C 1
ATOM 2187 O O . TYR A 1 262 ? -3.938 -2.002 13.451 1.00 86.75 262 TYR A O 1
ATOM 2195 N N . LEU A 1 263 ? -4.472 -1.174 15.455 1.00 89.06 263 LEU A N 1
ATOM 2196 C CA . LEU A 1 263 ? -5.397 -0.171 14.932 1.00 89.06 263 LEU A CA 1
ATOM 2197 C C . LEU A 1 263 ? -4.674 0.950 14.180 1.00 89.06 263 LEU A C 1
ATOM 2199 O O . LEU A 1 263 ? -5.224 1.485 13.222 1.00 89.06 263 LEU A O 1
ATOM 2203 N N . ALA A 1 264 ? -3.418 1.242 14.526 1.00 88.19 264 ALA A N 1
ATOM 2204 C CA . ALA A 1 264 ? -2.594 2.229 13.821 1.00 88.19 264 ALA A CA 1
ATOM 2205 C C . ALA A 1 264 ? -2.389 1.929 12.323 1.00 88.19 264 ALA A C 1
ATOM 2207 O O . ALA A 1 264 ? -2.045 2.830 11.562 1.00 88.19 264 ALA A O 1
ATOM 2208 N N . PHE A 1 265 ? -2.614 0.687 11.878 1.00 85.62 265 PHE A N 1
ATOM 2209 C CA . PHE A 1 265 ? -2.566 0.356 10.456 1.00 85.62 265 PHE A CA 1
ATOM 2210 C C . PHE A 1 265 ? -3.832 0.793 9.694 1.00 85.62 265 PHE A C 1
ATOM 2212 O O . PHE A 1 265 ? -3.764 1.011 8.483 1.00 85.62 265 PHE A O 1
ATOM 2219 N N . ASN A 1 266 ? -4.965 0.948 10.386 1.00 88.81 266 ASN A N 1
ATOM 2220 C CA . ASN A 1 266 ? -6.290 1.094 9.775 1.00 88.81 266 ASN A CA 1
ATOM 2221 C C . ASN A 1 266 ? -6.976 2.424 10.096 1.00 88.81 266 ASN A C 1
ATOM 2223 O O . ASN A 1 266 ? -7.862 2.844 9.362 1.00 88.81 266 ASN A O 1
ATOM 2227 N N . ILE A 1 267 ? -6.588 3.101 11.175 1.00 91.81 267 ILE A N 1
ATOM 2228 C CA . ILE A 1 267 ? -7.127 4.409 11.553 1.00 91.81 267 ILE A CA 1
ATOM 2229 C C . ILE A 1 267 ? -5.996 5.385 11.855 1.00 91.81 267 ILE A C 1
ATOM 2231 O O . ILE A 1 267 ? -4.954 5.011 12.394 1.00 91.81 267 ILE A O 1
ATOM 2235 N N . GLY A 1 268 ? -6.212 6.654 11.521 1.00 91.56 268 GLY A N 1
ATOM 2236 C CA . GLY A 1 268 ? -5.246 7.716 11.756 1.00 91.56 268 GLY A CA 1
ATOM 2237 C C . GLY A 1 268 ? -5.895 9.054 12.094 1.00 91.56 268 GLY A C 1
ATOM 2238 O O . GLY A 1 268 ? -7.122 9.194 12.135 1.00 91.56 268 GLY A O 1
ATOM 2239 N N . GLY A 1 269 ? -5.053 10.026 12.458 1.00 90.19 269 GLY A N 1
ATOM 2240 C CA . GLY A 1 269 ? -5.516 11.274 13.071 1.00 90.19 269 GLY A CA 1
ATOM 2241 C C . GLY A 1 269 ? -6.335 11.000 14.334 1.00 90.19 269 GLY A C 1
ATOM 2242 O O . GLY A 1 269 ? -7.419 11.547 14.504 1.00 90.19 269 GLY A O 1
ATOM 2243 N N . VAL A 1 270 ? -5.877 10.054 15.156 1.00 92.00 270 VAL A N 1
ATOM 2244 C CA . VAL A 1 270 ? -6.622 9.581 16.322 1.00 92.00 270 VAL A CA 1
ATOM 2245 C C . VAL A 1 270 ? -6.444 10.555 17.479 1.00 92.00 270 VAL A C 1
ATOM 2247 O O . VAL A 1 270 ? -5.329 10.957 17.799 1.00 92.00 270 VAL A O 1
ATOM 2250 N N . SER A 1 271 ? -7.550 10.900 18.125 1.00 90.06 271 SER A N 1
ATOM 2251 C CA . SER A 1 271 ? -7.555 11.526 19.443 1.00 90.06 271 SER A CA 1
ATOM 2252 C C . SER A 1 271 ? -7.969 10.491 20.484 1.00 90.06 271 SER A C 1
ATOM 2254 O O . SER A 1 271 ? -8.889 9.697 20.260 1.00 90.06 271 SER A O 1
ATOM 2256 N N . THR A 1 272 ? -7.273 10.492 21.614 1.00 90.94 272 THR A N 1
ATOM 2257 C CA . THR A 1 272 ? -7.554 9.628 22.763 1.00 90.94 272 THR A CA 1
ATOM 2258 C C . THR A 1 272 ? -8.023 10.466 23.948 1.00 90.94 272 THR A C 1
ATOM 2260 O O . THR A 1 272 ? -7.983 11.699 23.915 1.00 90.94 272 THR A O 1
ATOM 2263 N N . PHE A 1 273 ? -8.473 9.804 25.007 1.00 85.88 273 PHE A N 1
ATOM 2264 C CA . PHE A 1 273 ? -8.785 10.432 26.294 1.00 85.88 273 PHE A CA 1
ATOM 2265 C C . PHE A 1 273 ? -7.537 10.664 27.178 1.00 85.88 273 PHE A C 1
ATOM 2267 O O . PHE A 1 273 ? -7.642 10.826 28.397 1.00 85.88 273 PHE A O 1
ATOM 2274 N N . ALA A 1 274 ? -6.344 10.726 26.577 1.00 81.69 274 ALA A N 1
ATOM 2275 C CA . ALA A 1 274 ? -5.109 11.036 27.289 1.00 81.69 274 ALA A CA 1
ATOM 2276 C C . ALA A 1 274 ? -5.198 12.420 27.978 1.00 81.69 274 ALA A C 1
ATOM 2278 O O . ALA A 1 274 ? -5.756 13.357 27.397 1.00 81.69 274 ALA A O 1
ATOM 2279 N N . PRO A 1 275 ? -4.660 12.581 29.207 1.00 77.38 275 PRO A N 1
ATOM 2280 C CA . PRO A 1 275 ? -3.777 11.659 29.934 1.00 77.38 275 PRO A CA 1
ATOM 2281 C C . PRO A 1 275 ? -4.494 10.630 30.833 1.00 77.38 275 PRO A C 1
ATOM 2283 O O . PRO A 1 275 ? -3.825 9.924 31.580 1.00 77.38 275 PRO A O 1
ATOM 2286 N N . ILE A 1 276 ? -5.830 10.562 30.815 1.00 77.88 276 ILE A N 1
ATOM 2287 C CA . ILE A 1 276 ? -6.610 9.726 31.746 1.00 77.88 276 ILE A CA 1
ATOM 2288 C C . ILE A 1 276 ? -6.543 8.248 31.338 1.00 77.88 276 ILE A C 1
ATOM 2290 O O . ILE A 1 276 ? -6.301 7.387 32.181 1.00 77.88 276 ILE A O 1
ATOM 2294 N N . ASN A 1 277 ? -6.736 7.956 30.050 1.00 82.06 277 ASN A N 1
ATOM 2295 C CA . ASN A 1 277 ? -6.571 6.630 29.455 1.00 82.06 277 ASN A CA 1
ATOM 2296 C C . ASN A 1 277 ? -6.323 6.723 27.936 1.00 82.06 277 ASN A C 1
ATOM 2298 O O . ASN A 1 277 ? -6.671 7.704 27.279 1.00 82.06 277 ASN A O 1
ATOM 2302 N N . ASP A 1 278 ? -5.745 5.668 27.359 1.00 85.38 278 ASP A N 1
ATOM 2303 C CA . ASP A 1 278 ? -5.414 5.590 25.926 1.00 85.38 278 ASP A CA 1
ATOM 2304 C C . ASP A 1 278 ? -6.587 5.086 25.061 1.00 85.38 278 ASP A C 1
ATOM 2306 O O . ASP A 1 278 ? -6.394 4.587 23.947 1.00 85.38 278 ASP A O 1
ATOM 2310 N N . THR A 1 279 ? -7.823 5.183 25.563 1.00 88.12 279 THR A N 1
ATOM 2311 C CA . THR A 1 279 ? -9.018 4.790 24.807 1.00 88.12 279 THR A CA 1
ATOM 2312 C C . THR A 1 279 ? -9.282 5.750 23.658 1.00 88.12 279 THR A C 1
ATOM 2314 O O . THR A 1 279 ? -9.067 6.963 23.740 1.00 88.12 279 THR A O 1
ATOM 2317 N N . ILE A 1 280 ? -9.754 5.183 22.551 1.00 89.31 280 ILE A N 1
ATOM 2318 C CA . ILE A 1 280 ? -10.019 5.930 21.326 1.00 89.31 280 ILE A CA 1
ATOM 2319 C C . ILE A 1 280 ? -11.251 6.813 21.510 1.00 89.31 280 ILE A C 1
ATOM 2321 O O . ILE A 1 280 ? -12.339 6.319 21.806 1.00 89.31 280 ILE A O 1
ATOM 2325 N N . LYS A 1 281 ? -11.086 8.115 21.262 1.00 88.56 281 LYS A N 1
ATOM 2326 C CA . LYS A 1 281 ? -12.170 9.102 21.276 1.00 88.56 281 LYS A CA 1
ATOM 2327 C C . LYS A 1 281 ? -12.691 9.379 19.868 1.00 88.56 281 LYS A C 1
ATOM 2329 O O . LYS A 1 281 ? -13.886 9.250 19.608 1.00 88.56 281 LYS A O 1
ATOM 2334 N N . ALA A 1 282 ? -11.799 9.756 18.957 1.00 89.31 282 ALA A N 1
ATOM 2335 C CA . ALA A 1 282 ? -12.148 10.065 17.572 1.00 89.31 282 ALA A CA 1
ATOM 2336 C C . ALA A 1 282 ? -10.998 9.748 16.616 1.00 89.31 282 ALA A C 1
ATOM 2338 O O . ALA A 1 282 ? -9.844 9.695 17.033 1.00 89.31 282 ALA A O 1
ATOM 2339 N N . SER A 1 283 ? -11.310 9.581 15.333 1.00 90.31 283 SER A N 1
ATOM 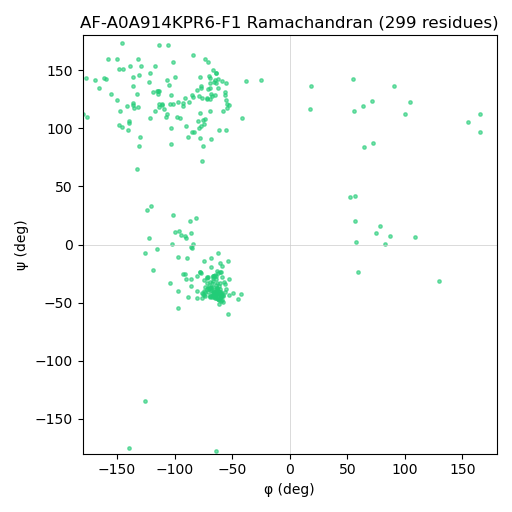2340 C CA . SER A 1 283 ? -10.336 9.435 14.249 1.00 90.31 283 SER A CA 1
ATOM 2341 C C . SER A 1 283 ? -10.759 10.281 13.050 1.00 90.31 283 SER A C 1
ATOM 2343 O O . SER A 1 283 ? -11.950 10.429 12.779 1.00 90.31 283 SER A O 1
ATOM 2345 N N . LEU A 1 284 ? -9.778 10.854 12.351 1.00 88.31 284 LEU A N 1
ATOM 2346 C CA . LEU A 1 284 ? -10.008 11.729 11.197 1.00 88.31 284 LEU A CA 1
ATOM 2347 C C . LEU A 1 284 ? -10.057 10.970 9.869 1.00 88.31 284 LEU A C 1
ATOM 2349 O O . LEU A 1 284 ? -10.712 11.414 8.926 1.00 88.31 284 LEU A O 1
ATOM 2353 N N . PHE A 1 285 ? -9.344 9.850 9.773 1.00 88.69 285 PHE A N 1
ATOM 2354 C CA . PHE A 1 285 ? -9.302 9.045 8.560 1.00 88.69 285 PHE A CA 1
ATOM 2355 C C . PHE A 1 285 ? -9.131 7.564 8.874 1.00 88.69 285 PHE A C 1
ATOM 2357 O O . PHE A 1 285 ? -8.502 7.184 9.863 1.00 88.69 285 PHE A O 1
ATOM 2364 N N . SER A 1 286 ? -9.658 6.733 7.983 1.00 87.75 286 SER A N 1
ATOM 2365 C CA . SER A 1 286 ? -9.447 5.289 7.977 1.00 87.75 286 SER A CA 1
ATOM 2366 C C . SER A 1 286 ? -8.735 4.862 6.695 1.00 87.75 286 SER A C 1
ATOM 2368 O O . SER A 1 286 ? -8.778 5.550 5.674 1.00 87.75 286 SER A O 1
ATOM 2370 N N . ARG A 1 287 ? -8.016 3.747 6.765 1.00 89.19 287 ARG A N 1
ATOM 2371 C CA . ARG A 1 287 ? -7.255 3.157 5.669 1.00 89.19 287 ARG A CA 1
ATOM 2372 C C . ARG A 1 287 ? -7.551 1.668 5.607 1.00 89.19 287 ARG A C 1
ATOM 2374 O O . ARG A 1 287 ? -7.376 0.963 6.594 1.00 89.19 287 ARG A O 1
ATOM 2381 N N . TYR A 1 288 ? -7.899 1.203 4.419 1.00 86.25 288 TYR A N 1
ATOM 2382 C CA . TYR A 1 288 ? -8.141 -0.199 4.106 1.00 86.25 288 TYR A CA 1
ATOM 2383 C C . TYR A 1 288 ? -7.203 -0.629 2.981 1.00 86.25 288 TYR A C 1
ATOM 2385 O O . TYR A 1 288 ? -6.941 0.157 2.072 1.00 86.25 288 TYR A O 1
ATOM 2393 N N . SER A 1 289 ? -6.655 -1.838 3.060 1.00 83.81 289 SER A N 1
ATOM 2394 C CA . SER A 1 289 ? -5.764 -2.413 2.048 1.00 83.81 289 SER A CA 1
ATOM 2395 C C . SER A 1 289 ? -6.415 -3.614 1.384 1.00 83.81 289 SER A C 1
ATOM 2397 O O . SER A 1 289 ? -6.909 -4.509 2.062 1.00 83.81 289 SER A O 1
ATOM 2399 N N . PHE A 1 290 ? -6.379 -3.638 0.059 1.00 83.56 290 PHE A N 1
ATOM 2400 C CA . PHE A 1 290 ? -6.673 -4.819 -0.737 1.00 83.56 290 PHE A CA 1
ATOM 2401 C C . PHE A 1 290 ? -5.352 -5.334 -1.295 1.00 83.56 290 PHE A C 1
ATOM 2403 O O . PHE A 1 290 ? -4.705 -4.655 -2.095 1.00 83.56 290 PHE A O 1
ATOM 2410 N N . ASP A 1 291 ? -4.938 -6.506 -0.827 1.00 84.00 291 ASP A N 1
ATOM 2411 C CA . ASP A 1 291 ? -3.621 -7.074 -1.092 1.00 84.00 291 ASP A CA 1
ATOM 2412 C C . ASP A 1 291 ? -3.727 -8.173 -2.154 1.00 84.00 291 ASP A C 1
ATOM 2414 O O . ASP A 1 291 ? -4.564 -9.075 -2.058 1.00 84.00 291 ASP A O 1
ATOM 2418 N N . PHE A 1 292 ? -2.893 -8.088 -3.192 1.00 81.12 292 PHE A N 1
ATOM 2419 C CA . PHE A 1 292 ? -3.003 -8.932 -4.380 1.00 81.12 292 PHE A CA 1
ATOM 2420 C C . PHE A 1 292 ? -1.792 -9.844 -4.534 1.00 81.12 292 PHE A C 1
ATOM 2422 O O . PHE A 1 292 ? -0.643 -9.409 -4.486 1.00 81.12 292 PHE A O 1
ATOM 2429 N N . ASN A 1 293 ? -2.067 -11.118 -4.788 1.00 71.38 293 ASN A N 1
ATOM 2430 C CA . ASN A 1 293 ? -1.084 -12.118 -5.140 1.00 71.38 293 ASN A CA 1
ATOM 2431 C C . ASN A 1 293 ? -0.909 -12.114 -6.655 1.00 71.38 293 ASN A C 1
ATOM 2433 O O . ASN A 1 293 ? -1.663 -12.763 -7.383 1.00 71.38 293 ASN A O 1
ATOM 2437 N N . MET A 1 294 ? 0.058 -11.347 -7.139 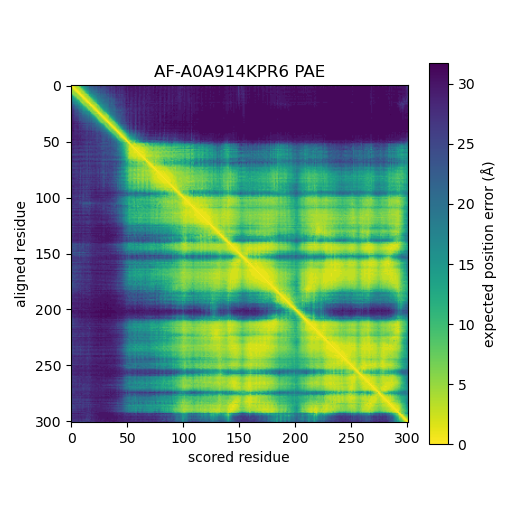1.00 60.28 294 MET A N 1
ATOM 2438 C CA . MET A 1 294 ? 0.271 -11.208 -8.569 1.00 60.28 294 MET A CA 1
ATOM 2439 C C . MET A 1 294 ? 1.730 -11.413 -8.946 1.00 60.28 294 MET A C 1
ATOM 2441 O O . MET A 1 294 ? 2.449 -10.459 -9.226 1.00 60.28 294 MET A O 1
ATOM 2445 N N . ASP A 1 295 ? 2.076 -12.689 -9.114 1.00 51.75 295 ASP A N 1
ATOM 2446 C CA . ASP A 1 295 ? 3.144 -13.143 -10.018 1.00 51.75 295 ASP A CA 1
ATOM 2447 C C . ASP A 1 295 ? 2.845 -12.792 -11.496 1.00 51.75 295 ASP A C 1
ATOM 2449 O O . ASP A 1 295 ? 3.684 -12.967 -12.376 1.00 51.75 295 ASP A O 1
ATOM 2453 N N . TYR A 1 296 ? 1.641 -12.284 -11.793 1.00 49.94 296 TYR A N 1
ATOM 2454 C CA . TYR A 1 296 ? 1.159 -11.985 -13.140 1.00 49.94 296 TYR A CA 1
ATOM 2455 C C . TYR A 1 296 ? 0.978 -10.472 -13.324 1.00 49.94 296 TYR A C 1
ATOM 2457 O O . TYR A 1 296 ? 0.396 -9.780 -12.490 1.00 49.94 296 TYR A O 1
ATOM 2465 N N . CYS A 1 297 ? 1.487 -9.909 -14.417 1.00 39.62 297 CYS A N 1
ATOM 2466 C CA . CYS A 1 297 ? 1.248 -8.510 -14.772 1.00 39.62 297 CYS A CA 1
ATOM 2467 C C . CYS A 1 297 ? -0.142 -8.356 -15.404 1.00 39.62 297 CYS A C 1
ATOM 2469 O O . CYS A 1 297 ? -0.303 -8.610 -16.592 1.00 39.62 297 CYS A O 1
ATOM 2471 N N . ILE A 1 298 ? -1.145 -7.895 -14.650 1.00 43.41 298 ILE A N 1
ATOM 2472 C CA . ILE A 1 298 ? -2.382 -7.406 -15.277 1.00 43.41 298 ILE A CA 1
ATOM 2473 C C . ILE A 1 298 ? -2.095 -6.016 -15.832 1.00 43.41 298 ILE A C 1
ATOM 2475 O O . ILE A 1 298 ? -2.062 -5.027 -15.101 1.00 43.41 298 ILE A O 1
ATOM 2479 N N . SER A 1 299 ? -1.884 -5.939 -17.140 1.00 34.94 299 SER A N 1
ATOM 2480 C CA . SER A 1 299 ? -2.019 -4.682 -17.864 1.00 34.94 299 SER A CA 1
ATOM 2481 C C . SER A 1 299 ? -3.508 -4.383 -17.996 1.00 34.94 299 SER A C 1
ATOM 2483 O O . SER A 1 299 ? -4.207 -5.017 -18.785 1.00 34.94 299 SER A O 1
ATOM 2485 N N . VAL A 1 300 ? -4.003 -3.447 -17.188 1.00 32.31 300 VAL A N 1
ATOM 2486 C CA . VAL A 1 300 ? -5.303 -2.819 -17.435 1.00 32.31 300 VAL A CA 1
ATOM 2487 C C . VAL A 1 300 ? -5.092 -1.871 -18.615 1.00 32.31 300 VAL A C 1
ATOM 2489 O O . VAL A 1 300 ? -4.362 -0.889 -18.484 1.00 32.31 300 VAL A O 1
ATOM 2492 N N . LEU A 1 301 ? -5.636 -2.236 -19.777 1.00 28.53 301 LEU A N 1
ATOM 2493 C CA . LEU A 1 301 ? -5.750 -1.368 -20.953 1.00 28.53 301 LEU A CA 1
ATOM 2494 C C . LEU A 1 301 ? -7.032 -0.542 -20.858 1.00 28.53 301 LEU A C 1
ATOM 2496 O O . LEU A 1 301 ? -8.071 -1.139 -20.492 1.00 28.53 301 LEU A O 1
#

Mean predicted aligned error: 15.96 Å